Protein AF-0000000067799196 (afdb_homodimer)

Foldseek 3Di:
DFDFLDDFPLFDVVLQVPAPPFKGKGGDTLCLVVQCPQVQLVQVHDDDDADSVNSVVVSVVSSVVVLFKTKMFMAGNVRHTFWIKIWGWAFDPPPPRFIEIEIDSTGGHPVPPPRCVSLSNLLRNQSSCVVSTHPYYDYDDDPVCQVVVVVSVDDDDDDDDDDDDDDVPPD/DFDFLEDFPLFDVVLQVPAPPFKGKGGDTLCLVVQCPQVQLVQVHDDDDADSVNSVVVSVVSSVVVLFKTKMFMAGNVRHTFWIKIWGWAFDPPPPRAIEIEIDSTGGHPVPPPRCVSLSNLLRNQSSCVVSTHPYYDYDDDPVCQVVVVVSVDDDDDDDDDDDDDDVPPD

Structure (mmCIF, N/CA/C/O backbone):
data_AF-0000000067799196-model_v1
#
loop_
_entity.id
_entity.type
_entity.pdbx_description
1 polymer 'Glucosamine 6-phosphate N-acetyltransferase'
#
loop_
_atom_site.group_PDB
_atom_site.id
_atom_site.type_symbol
_atom_site.label_atom_id
_atom_site.label_alt_id
_atom_site.label_comp_id
_atom_site.label_asym_id
_atom_site.label_entity_id
_atom_site.label_seq_id
_atom_site.pdbx_PDB_ins_code
_atom_site.Cartn_x
_atom_site.Cartn_y
_atom_site.Cartn_z
_atom_site.occupancy
_atom_site.B_iso_or_equiv
_atom_site.auth_seq_id
_atom_site.auth_comp_id
_atom_site.auth_asym_id
_atom_site.auth_atom_id
_atom_site.pdbx_PDB_model_num
ATOM 1 N N . MET A 1 1 ? -3.631 -30.844 6.484 1 59.97 1 MET A N 1
ATOM 2 C CA . MET A 1 1 ? -3.963 -29.969 5.355 1 59.97 1 MET A CA 1
ATOM 3 C C . MET A 1 1 ? -3.389 -28.578 5.559 1 59.97 1 MET A C 1
ATOM 5 O O . MET A 1 1 ? -3.352 -28.078 6.68 1 59.97 1 MET A O 1
ATOM 9 N N . ASP A 1 2 ? -2.67 -28.062 4.488 1 86.25 2 ASP A N 1
ATOM 10 C CA . ASP A 1 2 ? -2.002 -26.781 4.59 1 86.25 2 ASP A CA 1
ATOM 11 C C . ASP A 1 2 ? -3.018 -25.641 4.695 1 86.25 2 ASP A C 1
ATOM 13 O O . ASP A 1 2 ? -4.012 -25.625 3.965 1 86.25 2 ASP A O 1
ATOM 17 N N . THR A 1 3 ? -2.947 -24.906 5.723 1 91.5 3 THR A N 1
ATOM 18 C CA . THR A 1 3 ? -3.896 -23.828 5.98 1 91.5 3 THR A CA 1
ATOM 19 C C . THR A 1 3 ? -3.717 -22.688 4.973 1 91.5 3 THR A C 1
ATOM 21 O O . THR A 1 3 ? -2.605 -22.203 4.777 1 91.5 3 THR A O 1
ATOM 24 N N . PRO A 1 4 ? -4.863 -22.406 4.281 1 96.56 4 PRO A N 1
ATOM 25 C CA . PRO A 1 4 ? -4.797 -21.266 3.371 1 96.56 4 PRO A CA 1
ATOM 26 C C . PRO A 1 4 ? -4.562 -19.938 4.102 1 96.56 4 PRO A C 1
ATOM 28 O O . PRO A 1 4 ? -4.941 -19.797 5.266 1 96.56 4 PRO A O 1
ATOM 31 N N . LEU A 1 5 ? -3.914 -19.062 3.463 1 98.06 5 LEU A N 1
ATOM 32 C CA . LEU A 1 5 ? -3.58 -17.766 4.051 1 98.06 5 LEU A CA 1
ATOM 33 C C . LEU A 1 5 ? -4.84 -17.031 4.492 1 98.06 5 LEU A C 1
ATOM 35 O O . LEU A 1 5 ? -4.82 -16.281 5.477 1 98.06 5 LEU A O 1
ATOM 39 N N . PHE A 1 6 ? -5.883 -17.141 3.764 1 98 6 PHE A N 1
ATOM 40 C CA . PHE A 1 6 ? -7.172 -16.531 4.055 1 98 6 PHE A CA 1
ATOM 41 C C . PHE A 1 6 ? -8.32 -17.391 3.551 1 98 6 PHE A C 1
ATOM 43 O O . PHE A 1 6 ? -8.086 -18.453 2.969 1 98 6 PHE A O 1
ATOM 50 N N . ASN A 1 7 ? -9.531 -17.016 3.863 1 96.56 7 ASN A N 1
ATOM 51 C CA . ASN A 1 7 ? -10.711 -17.766 3.449 1 96.56 7 ASN A CA 1
ATOM 52 C C . ASN A 1 7 ? -10.836 -17.828 1.929 1 96.56 7 ASN A C 1
ATOM 54 O O . ASN A 1 7 ? -11.047 -16.797 1.28 1 96.56 7 ASN A O 1
ATOM 58 N N . ALA A 1 8 ? -10.797 -19.016 1.339 1 96 8 ALA A N 1
ATOM 59 C CA . ALA A 1 8 ? -10.797 -19.219 -0.107 1 96 8 ALA A CA 1
ATOM 60 C C . ALA A 1 8 ? -12.117 -18.766 -0.724 1 96 8 ALA A C 1
ATOM 62 O O . ALA A 1 8 ? -12.211 -18.578 -1.939 1 96 8 ALA A O 1
ATOM 63 N N . ALA A 1 9 ? -13.102 -18.594 0.05 1 96 9 ALA A N 1
ATOM 64 C CA . ALA A 1 9 ? -14.414 -18.203 -0.443 1 96 9 ALA A CA 1
ATOM 65 C C . ALA A 1 9 ? -14.375 -16.781 -1.011 1 96 9 ALA A C 1
ATOM 67 O O . ALA A 1 9 ? -15.297 -16.359 -1.72 1 96 9 ALA A O 1
ATOM 68 N N . LEU A 1 10 ? -13.32 -16.047 -0.661 1 96.75 10 LEU A N 1
ATOM 69 C CA . LEU A 1 10 ? -13.172 -14.695 -1.196 1 96.75 10 LEU A CA 1
ATOM 70 C C . LEU A 1 10 ? -12.812 -14.734 -2.678 1 96.75 10 LEU A C 1
ATOM 72 O O . LEU A 1 10 ? -12.914 -13.719 -3.373 1 96.75 10 LEU A O 1
ATOM 76 N N . ILE A 1 11 ? -12.289 -15.828 -3.18 1 96.81 11 ILE A N 1
ATOM 77 C CA . ILE A 1 11 ? -11.992 -15.992 -4.602 1 96.81 11 ILE A CA 1
ATOM 78 C C . ILE A 1 11 ? -13.266 -16.391 -5.348 1 96.81 11 ILE A C 1
ATOM 80 O O . ILE A 1 11 ? -13.836 -17.453 -5.09 1 96.81 11 ILE A O 1
ATOM 84 N N . PRO A 1 12 ? -13.602 -15.523 -6.273 1 94.56 12 PRO A N 1
ATOM 85 C CA . PRO A 1 12 ? -14.859 -15.82 -6.969 1 94.56 12 PRO A CA 1
ATOM 86 C C . PRO A 1 12 ? -14.797 -17.125 -7.77 1 94.56 12 PRO A C 1
ATOM 88 O O . PRO A 1 12 ? -13.82 -17.359 -8.484 1 94.56 12 PRO A O 1
ATOM 91 N N . LYS A 1 13 ? -15.852 -17.891 -7.762 1 92.94 13 LYS A N 1
ATOM 92 C CA . LYS A 1 13 ? -15.945 -19.141 -8.5 1 92.94 13 LYS A CA 1
ATOM 93 C C . LYS A 1 13 ? -15.914 -18.906 -10 1 92.94 13 LYS A C 1
ATOM 95 O O . LYS A 1 13 ? -15.406 -19.734 -10.758 1 92.94 13 LYS A O 1
ATOM 100 N N . SER A 1 14 ? -16.422 -17.766 -10.391 1 91.94 14 SER A N 1
ATOM 101 C CA . SER A 1 14 ? -16.453 -17.422 -11.812 1 91.94 14 SER A CA 1
ATOM 102 C C . SER A 1 14 ? -15.055 -17.297 -12.391 1 91.94 14 SER A C 1
ATOM 104 O O . SER A 1 14 ? -14.812 -17.672 -13.547 1 91.94 14 SER A O 1
ATOM 106 N N . VAL A 1 15 ? -14.141 -16.75 -11.625 1 87.81 15 VAL A N 1
ATOM 107 C CA . VAL A 1 15 ? -12.766 -16.625 -12.086 1 87.81 15 VAL A CA 1
ATOM 108 C C . VAL A 1 15 ? -12.109 -18 -12.172 1 87.81 15 VAL A C 1
ATOM 110 O O . VAL A 1 15 ? -11.43 -18.312 -13.148 1 87.81 15 VAL A O 1
ATOM 113 N N . GLU A 1 16 ? -12.352 -18.781 -11.18 1 87.31 16 GLU A N 1
ATOM 114 C CA . GLU A 1 16 ? -11.812 -20.141 -11.141 1 87.31 16 GLU A CA 1
ATOM 115 C C . GLU A 1 16 ? -12.273 -20.953 -12.352 1 87.31 16 GLU A C 1
ATOM 117 O O . GLU A 1 16 ? -11.5 -21.719 -12.922 1 87.31 16 GLU A O 1
ATOM 122 N N . ALA A 1 17 ? -13.469 -20.719 -12.773 1 91.25 17 ALA A N 1
ATOM 123 C CA . ALA A 1 17 ? -14.078 -21.469 -13.859 1 91.25 17 ALA A CA 1
ATOM 124 C C . ALA A 1 17 ? -13.469 -21.094 -15.211 1 91.25 17 ALA A C 1
ATOM 126 O O . ALA A 1 17 ? -13.578 -21.844 -16.188 1 91.25 17 ALA A O 1
ATOM 127 N N . ARG A 1 18 ? -12.836 -19.969 -15.266 1 93.62 18 ARG A N 1
ATOM 128 C CA . ARG A 1 18 ? -12.305 -19.469 -16.531 1 93.62 18 ARG A CA 1
ATOM 129 C C . ARG A 1 18 ? -10.867 -19.922 -16.734 1 93.62 18 ARG A C 1
ATOM 131 O O . ARG A 1 18 ? -10.297 -19.719 -17.812 1 93.62 18 ARG A O 1
ATOM 138 N N . LEU A 1 19 ? -10.289 -20.562 -15.695 1 95.81 19 LEU A N 1
ATOM 139 C CA . LEU A 1 19 ? -8.922 -21.047 -15.82 1 95.81 19 LEU A CA 1
ATOM 140 C C . LEU A 1 19 ? -8.844 -22.219 -16.797 1 95.81 19 LEU A C 1
ATOM 142 O O . LEU A 1 19 ? -9.805 -22.969 -16.938 1 95.81 19 LEU A O 1
ATOM 146 N N . PRO A 1 20 ? -7.719 -22.344 -17.531 1 94.5 20 PRO A N 1
ATOM 147 C CA . PRO A 1 20 ? -7.562 -23.531 -18.359 1 94.5 20 PRO A CA 1
ATOM 148 C C . PRO A 1 20 ? -7.582 -24.828 -17.562 1 94.5 20 PRO A C 1
ATOM 150 O O . PRO A 1 20 ? -7.305 -24.828 -16.359 1 94.5 20 PRO A O 1
ATOM 153 N N . PRO A 1 21 ? -7.961 -25.953 -18.281 1 94.69 21 PRO A N 1
ATOM 154 C CA . PRO A 1 21 ? -7.973 -27.234 -17.578 1 94.69 21 PRO A CA 1
ATOM 155 C C . PRO A 1 21 ? -6.637 -27.547 -16.906 1 94.69 21 PRO A C 1
ATOM 157 O O . PRO A 1 21 ? -5.574 -27.281 -17.469 1 94.69 21 PRO A O 1
ATOM 160 N N . GLY A 1 22 ? -6.664 -28.016 -15.656 1 96.06 22 GLY A N 1
ATOM 161 C CA . GLY A 1 22 ? -5.465 -28.438 -14.953 1 96.06 22 GLY A CA 1
ATOM 162 C C . GLY A 1 22 ? -4.898 -27.375 -14.039 1 96.06 22 GLY A C 1
ATOM 163 O O . GLY A 1 22 ? -3.975 -27.641 -13.258 1 96.06 22 GLY A O 1
ATOM 164 N N . TYR A 1 23 ? -5.418 -26.203 -14.156 1 97.8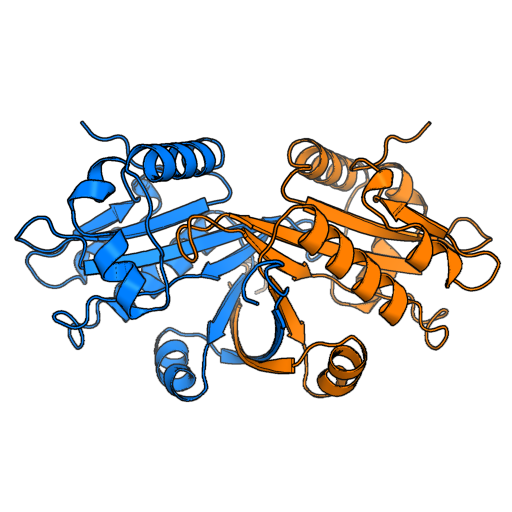1 23 TYR A N 1
ATOM 165 C CA . TYR A 1 23 ? -4.941 -25.125 -13.312 1 97.81 23 TYR A CA 1
ATOM 166 C C . TYR A 1 23 ? -5.949 -24.797 -12.211 1 97.81 23 TYR A C 1
ATOM 168 O O . TYR A 1 23 ? -7.16 -24.938 -12.414 1 97.81 23 TYR A O 1
ATOM 176 N N . THR A 1 24 ? -5.5 -24.438 -11.062 1 97.56 24 THR A N 1
ATOM 177 C CA . THR A 1 24 ? -6.332 -23.969 -9.961 1 97.56 24 THR A CA 1
ATOM 178 C C . THR A 1 24 ? -5.812 -22.656 -9.406 1 97.56 24 THR A C 1
ATOM 180 O O . THR A 1 24 ? -4.629 -22.344 -9.547 1 97.56 24 THR A O 1
ATOM 183 N N . ILE A 1 25 ? -6.668 -21.859 -8.883 1 98.44 25 ILE A N 1
ATOM 184 C CA . ILE A 1 25 ? -6.324 -20.594 -8.242 1 98.44 25 ILE A CA 1
ATOM 185 C C . ILE A 1 25 ? -6.785 -20.609 -6.785 1 98.44 25 ILE A C 1
ATOM 187 O O . ILE A 1 25 ? -7.914 -21.016 -6.492 1 98.44 25 ILE A O 1
ATOM 191 N N . ARG A 1 26 ? -5.949 -20.234 -5.891 1 98.12 26 ARG A N 1
ATOM 192 C CA . ARG A 1 26 ? -6.246 -20.344 -4.465 1 98.12 26 ARG A CA 1
ATOM 193 C C . ARG A 1 26 ? -5.371 -19.406 -3.648 1 98.12 26 ARG A C 1
ATOM 195 O O . ARG A 1 26 ? -4.418 -18.828 -4.172 1 98.12 26 ARG A O 1
ATOM 202 N N . PRO A 1 27 ? -5.746 -19.203 -2.311 1 98.62 27 PRO A N 1
ATOM 203 C CA . PRO A 1 27 ? -4.828 -18.469 -1.437 1 98.62 27 PRO A CA 1
ATOM 204 C C . PRO A 1 27 ? -3.482 -19.172 -1.271 1 98.62 27 PRO A C 1
ATOM 206 O O . PRO A 1 27 ? -3.416 -20.406 -1.325 1 98.62 27 PRO A O 1
ATOM 209 N N . LEU A 1 28 ? -2.443 -18.391 -1.094 1 98.69 28 LEU A N 1
ATOM 210 C CA . LEU A 1 28 ? -1.115 -18.906 -0.774 1 98.69 28 LEU A CA 1
ATOM 211 C C . LEU A 1 28 ? -1.157 -19.781 0.47 1 98.69 28 LEU A C 1
ATOM 213 O O . LEU A 1 28 ? -1.938 -19.531 1.39 1 98.69 28 LEU A O 1
ATOM 217 N N . GLN A 1 29 ? -0.367 -20.812 0.48 1 98.38 29 GLN A N 1
ATOM 218 C CA . GLN A 1 29 ? -0.167 -21.688 1.634 1 98.38 29 GLN A CA 1
ATOM 219 C C . GLN A 1 29 ? 1.308 -21.766 2.016 1 98.38 29 GLN A C 1
ATOM 221 O O . GLN A 1 29 ? 2.184 -21.531 1.182 1 98.38 29 GLN A O 1
ATOM 226 N N . ALA A 1 30 ? 1.554 -22.125 3.303 1 98.06 30 ALA A N 1
ATOM 227 C CA . ALA A 1 30 ? 2.934 -22.219 3.773 1 98.06 30 ALA A CA 1
ATOM 228 C C . ALA A 1 30 ? 3.715 -23.266 2.99 1 98.06 30 ALA A C 1
ATOM 230 O O . ALA A 1 30 ? 4.898 -23.078 2.699 1 98.06 30 ALA A O 1
ATOM 231 N N . SER A 1 31 ? 3.131 -24.297 2.607 1 98.06 31 SER A N 1
ATOM 232 C CA . SER A 1 31 ? 3.787 -25.406 1.925 1 98.06 31 SER A CA 1
ATOM 233 C C . SER A 1 31 ? 4.18 -25.031 0.501 1 98.06 31 SER A C 1
ATOM 235 O O . SER A 1 31 ? 4.941 -25.75 -0.151 1 98.06 31 SER A O 1
ATOM 237 N N . ASP A 1 32 ? 3.707 -23.906 0.012 1 98.44 32 ASP A N 1
ATOM 238 C CA . ASP A 1 32 ? 4.031 -23.469 -1.343 1 98.44 32 ASP A CA 1
ATOM 239 C C . ASP A 1 32 ? 5.512 -23.125 -1.468 1 98.44 32 ASP A C 1
ATOM 241 O O . ASP A 1 32 ? 6.031 -22.984 -2.578 1 98.44 32 ASP A O 1
ATOM 245 N N . TYR A 1 33 ? 6.168 -22.984 -0.296 1 98.44 33 TYR A N 1
ATOM 246 C CA . TYR A 1 33 ? 7.621 -22.859 -0.323 1 98.44 33 TYR A CA 1
ATOM 247 C C . TYR A 1 33 ? 8.25 -23.953 -1.176 1 98.44 33 TYR A C 1
ATOM 249 O O . TYR A 1 33 ? 9.227 -23.703 -1.893 1 98.44 33 TYR A O 1
ATOM 257 N N . HIS A 1 34 ? 7.688 -25.094 -1.142 1 98.25 34 HIS A N 1
ATOM 258 C CA . HIS A 1 34 ? 8.25 -26.234 -1.84 1 98.25 34 HIS A CA 1
ATOM 259 C C . HIS A 1 34 ? 7.605 -26.422 -3.209 1 98.25 34 HIS A C 1
ATOM 261 O O . HIS A 1 34 ? 7.84 -27.438 -3.879 1 98.25 34 HIS A O 1
ATOM 267 N N . ARG A 1 35 ? 6.832 -25.5 -3.598 1 98.25 35 ARG A N 1
ATOM 268 C CA . ARG A 1 35 ? 6.082 -25.703 -4.836 1 98.25 35 ARG A CA 1
ATOM 269 C C . ARG A 1 35 ? 6.469 -24.656 -5.879 1 98.25 35 ARG A C 1
ATOM 271 O O . ARG A 1 35 ? 5.738 -24.438 -6.848 1 98.25 35 ARG A O 1
ATOM 278 N N . GLY A 1 36 ? 7.562 -23.906 -5.676 1 97.81 36 GLY A N 1
ATOM 279 C CA . GLY A 1 36 ? 8.109 -23.078 -6.734 1 97.81 36 GLY A CA 1
ATOM 280 C C . GLY A 1 36 ? 7.668 -21.625 -6.637 1 97.81 36 GLY A C 1
ATOM 281 O O . GLY A 1 36 ? 7.809 -20.859 -7.594 1 97.81 36 GLY A O 1
ATOM 282 N N . VAL A 1 37 ? 7.121 -21.25 -5.484 1 98.44 37 VAL A N 1
ATOM 283 C CA . VAL A 1 37 ? 6.609 -19.891 -5.336 1 98.44 37 VAL A CA 1
ATOM 284 C C . VAL A 1 37 ? 7.746 -18.891 -5.52 1 98.44 37 VAL A C 1
ATOM 286 O O . VAL A 1 37 ? 7.586 -17.875 -6.207 1 98.44 37 VAL A O 1
ATOM 289 N N . LEU A 1 38 ? 8.883 -19.156 -4.93 1 98.69 38 LEU A N 1
ATOM 290 C CA . LEU A 1 38 ? 10.008 -18.234 -5.004 1 98.69 38 LEU A CA 1
ATOM 291 C C . LEU A 1 38 ? 10.609 -18.219 -6.41 1 98.69 38 LEU A C 1
ATOM 293 O O . LEU A 1 38 ? 11.031 -17.172 -6.898 1 98.69 38 LEU A O 1
ATOM 297 N N . GLN A 1 39 ? 10.641 -19.328 -7.074 1 98.12 39 GLN A N 1
ATOM 298 C CA . GLN A 1 39 ? 11.086 -19.406 -8.461 1 98.12 39 GLN A CA 1
ATOM 299 C C . GLN A 1 39 ? 10.172 -18.578 -9.375 1 98.12 39 GLN A C 1
ATOM 301 O O . GLN A 1 39 ? 10.648 -17.891 -10.281 1 98.12 39 GLN A O 1
ATOM 306 N N . THR A 1 40 ? 8.914 -18.672 -9.18 1 98.62 40 THR A N 1
ATOM 307 C CA . THR A 1 40 ? 7.953 -17.906 -9.961 1 98.62 40 THR A CA 1
ATOM 308 C C . THR A 1 40 ? 8.133 -16.406 -9.727 1 98.62 40 THR A C 1
ATOM 310 O O . THR A 1 40 ? 8.164 -15.625 -10.68 1 98.62 40 THR A O 1
ATOM 313 N N . LEU A 1 41 ? 8.312 -15.984 -8.453 1 98.5 41 LEU A N 1
ATOM 314 C CA . LEU A 1 41 ? 8.516 -14.586 -8.109 1 98.5 41 LEU A CA 1
ATOM 315 C C . LEU A 1 41 ? 9.797 -14.047 -8.75 1 98.5 41 LEU A C 1
ATOM 317 O O . LEU A 1 41 ? 9.883 -12.859 -9.07 1 98.5 41 LEU A O 1
ATOM 321 N N . ALA A 1 42 ? 10.75 -14.922 -8.984 1 98.12 42 ALA A N 1
ATOM 322 C CA . ALA A 1 42 ? 12.055 -14.523 -9.492 1 98.12 42 ALA A CA 1
ATOM 323 C C . ALA A 1 42 ? 11.953 -14.023 -10.938 1 98.12 42 ALA A C 1
ATOM 325 O O . ALA A 1 42 ? 12.875 -13.383 -11.445 1 98.12 42 ALA A O 1
ATOM 326 N N . VAL A 1 43 ? 10.891 -14.328 -11.633 1 97.25 43 VAL A N 1
ATOM 327 C CA . VAL A 1 43 ? 10.672 -13.805 -12.977 1 97.25 43 VAL A CA 1
ATOM 328 C C . VAL A 1 43 ? 10.484 -12.289 -12.914 1 97.25 43 VAL A C 1
ATOM 330 O O . VAL A 1 43 ? 10.75 -11.586 -13.891 1 97.25 43 VAL A O 1
ATOM 333 N N . LEU A 1 44 ? 9.984 -11.805 -11.773 1 97.12 44 LEU A N 1
ATOM 334 C CA . LEU A 1 44 ? 9.664 -10.391 -11.586 1 97.12 44 LEU A CA 1
ATOM 335 C C . LEU A 1 44 ? 10.906 -9.594 -11.234 1 97.12 44 LEU A C 1
ATOM 337 O O . LEU A 1 44 ? 11.117 -8.492 -11.758 1 97.12 44 LEU A O 1
ATOM 341 N N . THR A 1 45 ? 11.688 -10.039 -10.297 1 97.19 45 THR A N 1
ATOM 342 C CA . THR A 1 45 ? 12.82 -9.312 -9.742 1 97.19 45 THR A CA 1
ATOM 343 C C . THR A 1 45 ? 13.688 -10.234 -8.891 1 97.19 45 THR A C 1
ATOM 345 O O . THR A 1 45 ? 13.461 -11.445 -8.852 1 97.19 45 THR A O 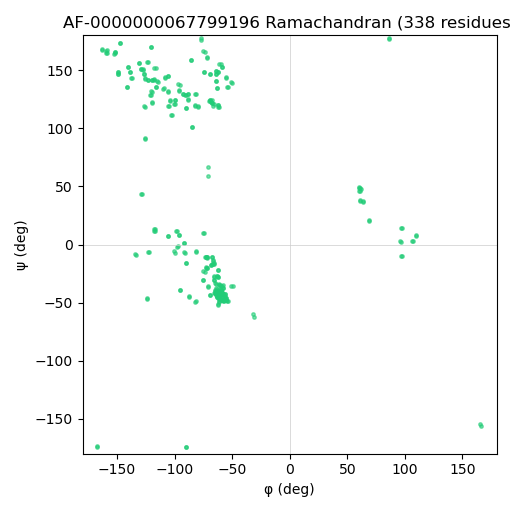1
ATOM 348 N N . THR A 1 46 ? 14.672 -9.609 -8.242 1 97.69 46 THR A N 1
ATOM 349 C CA . THR A 1 46 ? 15.516 -10.359 -7.316 1 97.69 46 THR A CA 1
ATOM 350 C C . THR A 1 46 ? 14.719 -10.766 -6.078 1 97.69 46 THR A C 1
ATOM 352 O O . THR A 1 46 ? 14.117 -9.914 -5.414 1 97.69 46 THR A O 1
ATOM 355 N N . VAL A 1 47 ? 14.727 -11.992 -5.836 1 97.81 47 VAL A N 1
ATOM 356 C CA . VAL A 1 47 ? 14.023 -12.492 -4.66 1 97.81 47 VAL A CA 1
ATOM 357 C C . VAL A 1 47 ? 15 -12.641 -3.496 1 97.81 47 VAL A C 1
ATOM 359 O O . VAL A 1 47 ? 14.711 -12.211 -2.377 1 97.81 47 VAL A O 1
ATOM 362 N N . GLY A 1 48 ? 16.172 -13.094 -3.814 1 95.62 48 GLY A N 1
ATOM 363 C CA . GLY A 1 48 ? 17.172 -13.383 -2.795 1 95.62 48 GLY A CA 1
ATOM 364 C C . GLY A 1 48 ? 17.047 -14.781 -2.217 1 95.62 48 GLY A C 1
ATOM 365 O O . GLY A 1 48 ? 16.203 -15.57 -2.652 1 95.62 48 GLY A O 1
ATOM 366 N N . ASP A 1 49 ? 17.969 -15.125 -1.319 1 96.31 49 ASP A N 1
ATOM 367 C CA . ASP A 1 49 ? 17.969 -16.422 -0.653 1 96.31 49 ASP A CA 1
ATOM 368 C C . ASP A 1 49 ? 17.047 -16.406 0.566 1 96.31 49 ASP A C 1
ATOM 370 O O . ASP A 1 49 ? 17.438 -15.945 1.639 1 96.31 49 ASP A O 1
ATOM 374 N N . ILE A 1 50 ? 15.914 -16.953 0.365 1 98.25 50 ILE A N 1
ATOM 375 C CA . ILE A 1 50 ? 14.93 -17 1.438 1 98.25 50 ILE A CA 1
ATOM 376 C C . ILE A 1 50 ? 14.844 -18.422 2.004 1 98.25 50 ILE A C 1
ATOM 378 O O . ILE A 1 50 ? 14.492 -19.359 1.286 1 98.25 50 ILE A O 1
ATOM 382 N N . SER A 1 51 ? 15.125 -18.594 3.248 1 98.5 51 SER A N 1
ATOM 383 C CA . SER A 1 51 ? 14.984 -19.891 3.889 1 98.5 51 SER A CA 1
ATOM 384 C C . SER A 1 51 ? 13.516 -20.266 4.086 1 98.5 51 SER A C 1
ATOM 386 O O . SER A 1 51 ? 12.648 -19.391 4.047 1 98.5 51 SER A O 1
ATOM 388 N N . GLU A 1 52 ? 13.352 -21.547 4.277 1 98.31 52 GLU A N 1
ATOM 389 C CA . GLU A 1 52 ? 11.992 -21.984 4.582 1 98.31 52 GLU A CA 1
ATOM 390 C C . GLU A 1 52 ? 11.469 -21.312 5.852 1 98.31 52 GLU A C 1
ATOM 392 O O . GLU A 1 52 ? 10.297 -20.922 5.918 1 98.31 52 GLU A O 1
ATOM 397 N N . SER A 1 53 ? 12.328 -21.203 6.824 1 98.5 53 SER A N 1
ATOM 398 C CA . SER A 1 53 ? 11.953 -20.562 8.086 1 98.5 53 SER A CA 1
ATOM 399 C C . SER A 1 53 ? 11.523 -19.125 7.867 1 98.5 53 SER A C 1
ATOM 401 O O . SER A 1 53 ? 10.523 -18.672 8.43 1 98.5 53 SER A O 1
ATOM 403 N N . ASP A 1 54 ? 12.258 -18.375 7.074 1 98.44 54 ASP A N 1
ATOM 404 C CA . ASP A 1 54 ? 11.914 -16.984 6.789 1 98.44 54 ASP A CA 1
ATOM 405 C C . ASP A 1 54 ? 10.594 -16.906 6.027 1 98.44 54 ASP A C 1
ATOM 407 O O . ASP A 1 54 ? 9.781 -16.016 6.285 1 98.44 54 ASP A O 1
ATOM 411 N N . PHE A 1 55 ? 10.445 -17.812 5.086 1 98.62 55 PHE A N 1
ATOM 412 C CA . PHE A 1 55 ? 9.195 -17.875 4.328 1 98.62 55 PHE A CA 1
ATOM 413 C C . PHE A 1 55 ? 8.008 -18.109 5.258 1 98.62 55 PHE A C 1
ATOM 415 O O . PHE A 1 55 ? 6.996 -17.406 5.16 1 98.62 55 PHE A O 1
ATOM 422 N N . ILE A 1 56 ? 8.117 -19.047 6.129 1 98.25 56 ILE A N 1
ATOM 423 C CA . ILE A 1 56 ? 7.035 -19.406 7.043 1 98.25 56 ILE A CA 1
ATOM 424 C C . ILE A 1 56 ? 6.746 -18.234 7.98 1 98.25 56 ILE A C 1
ATOM 426 O O . ILE A 1 56 ? 5.582 -17.953 8.281 1 98.25 56 ILE A O 1
ATOM 430 N N . LYS A 1 57 ? 7.762 -17.547 8.461 1 98.44 57 LYS A N 1
ATOM 431 C CA . LYS A 1 57 ? 7.578 -16.375 9.305 1 98.44 57 LYS A CA 1
ATOM 432 C C . LYS A 1 57 ? 6.773 -15.297 8.578 1 98.44 57 LYS A C 1
ATOM 434 O O . LYS A 1 57 ? 5.871 -14.695 9.164 1 98.44 57 LYS A O 1
ATOM 439 N N . ARG A 1 58 ? 7.184 -15.047 7.355 1 98.56 58 ARG A N 1
ATOM 440 C CA . ARG A 1 58 ? 6.445 -14.062 6.57 1 98.56 58 ARG A CA 1
ATOM 441 C C . ARG A 1 58 ? 5.004 -14.516 6.344 1 98.56 58 ARG A C 1
ATOM 443 O O . ARG A 1 58 ? 4.074 -13.711 6.461 1 98.56 58 ARG A O 1
ATOM 450 N N . PHE A 1 59 ? 4.816 -15.781 6.012 1 98.62 59 PHE A N 1
ATOM 451 C CA . PHE A 1 59 ? 3.48 -16.344 5.844 1 98.62 59 PHE A CA 1
ATOM 452 C C . PHE A 1 59 ? 2.641 -16.125 7.098 1 98.62 59 PHE A C 1
ATOM 454 O O . PHE A 1 59 ? 1.486 -15.703 7.012 1 98.62 59 PHE A O 1
ATOM 461 N N . GLN A 1 60 ? 3.188 -16.391 8.234 1 98.12 60 GLN A N 1
ATOM 462 C CA . GLN A 1 60 ? 2.48 -16.234 9.5 1 98.12 60 GLN A CA 1
ATOM 463 C C . GLN A 1 60 ? 2.129 -14.766 9.75 1 98.12 60 GLN A C 1
ATOM 465 O O . GLN A 1 60 ? 1.045 -14.453 10.242 1 98.12 60 GLN A O 1
ATOM 470 N N . TYR A 1 61 ? 3.068 -13.914 9.438 1 98.25 61 TYR A N 1
ATOM 471 C CA . TYR A 1 61 ? 2.799 -12.484 9.539 1 98.25 61 TYR A CA 1
ATOM 472 C C . TYR A 1 61 ? 1.552 -12.102 8.75 1 98.25 61 TYR A C 1
ATOM 474 O O . TYR A 1 61 ? 0.675 -11.398 9.258 1 98.25 61 TYR A O 1
ATOM 482 N N . TRP A 1 62 ? 1.526 -12.586 7.496 1 98.44 62 TRP A N 1
ATOM 483 C CA . TRP A 1 62 ? 0.383 -12.305 6.633 1 98.44 62 TRP A CA 1
ATOM 484 C C . TRP A 1 62 ? -0.884 -12.953 7.176 1 98.44 62 TRP A C 1
ATOM 486 O O . TRP A 1 62 ? -1.965 -12.367 7.125 1 98.44 62 TRP A O 1
ATOM 496 N N . GLN A 1 63 ? -0.709 -14.117 7.605 1 97.12 63 GLN A N 1
ATOM 497 C CA . GLN A 1 63 ? -1.86 -14.852 8.125 1 97.12 63 GLN A CA 1
ATOM 498 C C . GLN A 1 63 ? -2.49 -14.125 9.305 1 97.12 63 GLN A C 1
ATOM 500 O O . GLN A 1 63 ? -3.713 -14.117 9.461 1 97.12 63 GLN A O 1
ATOM 505 N N . ASP A 1 64 ? -1.679 -13.562 10.18 1 96.56 64 ASP A N 1
ATOM 506 C CA . ASP A 1 64 ? -2.15 -12.797 11.328 1 96.56 64 ASP A CA 1
ATOM 507 C C . ASP A 1 64 ? -2.816 -11.5 10.891 1 96.56 64 ASP A C 1
ATOM 509 O O . ASP A 1 64 ? -3.477 -10.828 11.688 1 96.56 64 ASP A O 1
ATOM 513 N N . ARG A 1 65 ? -2.674 -11.172 9.625 1 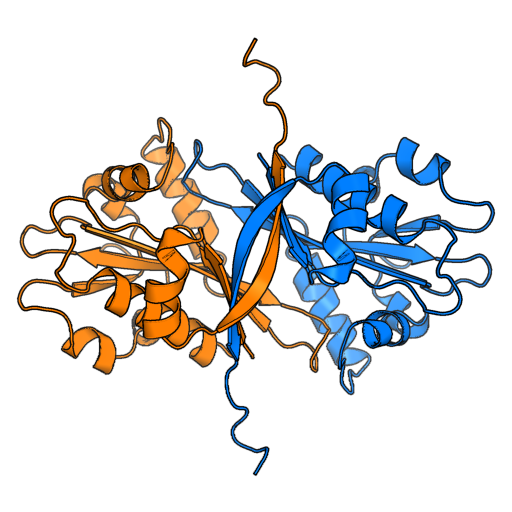97.12 65 ARG A N 1
ATOM 514 C CA . ARG A 1 65 ? -3.205 -9.953 9.031 1 97.12 65 ARG A CA 1
ATOM 515 C C . ARG A 1 65 ? -4.016 -10.258 7.777 1 97.12 65 ARG A C 1
ATOM 517 O O . ARG A 1 65 ? -3.82 -9.625 6.738 1 97.12 65 ARG A O 1
ATOM 524 N N . ASN A 1 66 ? -4.809 -11.273 7.883 1 93.56 66 ASN A N 1
ATOM 525 C CA . ASN A 1 66 ? -5.551 -11.75 6.723 1 93.56 66 ASN A CA 1
ATOM 526 C C . ASN A 1 66 ? -6.715 -10.828 6.383 1 93.56 66 ASN A C 1
ATOM 528 O O . ASN A 1 66 ? -7.59 -11.188 5.59 1 93.56 66 ASN A O 1
ATOM 532 N N . ASP A 1 67 ? -6.762 -9.641 7.047 1 96.38 67 ASP A N 1
ATOM 533 C CA . ASP A 1 67 ? -7.648 -8.555 6.645 1 96.38 67 ASP A CA 1
ATOM 534 C C . ASP A 1 67 ? -6.906 -7.523 5.801 1 96.38 67 ASP A C 1
ATOM 536 O O . ASP A 1 67 ? -7.484 -6.516 5.387 1 96.38 67 ASP A O 1
ATOM 540 N N . THR A 1 68 ? -5.664 -7.742 5.617 1 98.38 68 THR A N 1
ATOM 541 C CA . THR A 1 68 ? -4.828 -6.766 4.93 1 98.38 68 THR A CA 1
ATOM 542 C C . THR A 1 68 ? -4.133 -7.398 3.729 1 98.38 68 THR A C 1
ATOM 544 O O . THR A 1 68 ? -4.133 -6.828 2.635 1 98.38 68 THR A O 1
ATOM 547 N N . TYR A 1 69 ? -3.566 -8.586 3.951 1 98.81 69 TYR A N 1
ATOM 548 C CA . TYR A 1 69 ? -2.791 -9.25 2.908 1 98.81 69 TYR A CA 1
ATOM 549 C C . TYR A 1 69 ? -3.582 -10.398 2.285 1 98.81 69 TYR A C 1
ATOM 551 O O . TYR A 1 69 ? -3.977 -11.336 2.979 1 98.81 69 TYR A O 1
ATOM 559 N N . TYR A 1 70 ? -3.744 -10.328 0.965 1 98.81 70 TYR A N 1
ATOM 560 C CA . TYR A 1 70 ? -4.355 -11.406 0.192 1 98.81 70 TYR A CA 1
ATOM 561 C C . TYR A 1 70 ? -3.441 -11.844 -0.945 1 98.81 70 TYR A C 1
ATOM 563 O O . TYR A 1 70 ? -3.459 -11.258 -2.027 1 98.81 70 TYR A O 1
ATOM 571 N N . ASN A 1 71 ? -2.619 -12.836 -0.65 1 98.81 71 ASN A N 1
ATOM 572 C CA . ASN A 1 71 ? -1.74 -13.453 -1.639 1 98.81 71 ASN A CA 1
ATOM 573 C C . ASN A 1 71 ? -2.41 -14.641 -2.318 1 98.81 71 ASN A C 1
ATOM 575 O O . ASN A 1 71 ? -2.928 -15.531 -1.646 1 98.81 71 ASN A O 1
ATOM 579 N N . VAL A 1 72 ? -2.369 -14.609 -3.617 1 98.81 72 VAL A N 1
ATOM 580 C CA . VAL A 1 72 ? -3.055 -15.617 -4.43 1 98.81 72 VAL A CA 1
ATOM 581 C C . VAL A 1 72 ? -2.055 -16.297 -5.359 1 98.81 72 VAL A C 1
ATOM 583 O O . VAL A 1 72 ? -1.14 -15.656 -5.875 1 98.81 72 VAL A O 1
ATOM 586 N N . VAL A 1 73 ? -2.236 -17.609 -5.543 1 98.81 73 VAL A N 1
ATOM 587 C CA . VAL A 1 73 ? -1.38 -18.344 -6.461 1 98.81 73 VAL A CA 1
ATOM 588 C C . VAL A 1 73 ? -2.24 -19.125 -7.453 1 98.81 73 VAL A C 1
ATOM 590 O O . VAL A 1 73 ? -3.396 -19.438 -7.164 1 98.81 73 VAL A O 1
ATOM 593 N N . ILE A 1 74 ? -1.697 -19.312 -8.609 1 98.75 74 ILE A N 1
ATOM 594 C CA . ILE A 1 74 ? -2.207 -20.297 -9.555 1 98.75 74 ILE A CA 1
ATOM 595 C C . ILE A 1 74 ? -1.274 -21.5 -9.602 1 98.75 74 ILE A C 1
ATOM 597 O O . ILE A 1 74 ? -0.052 -21.344 -9.672 1 98.75 74 ILE A O 1
ATOM 601 N N . VAL A 1 75 ? -1.842 -22.672 -9.516 1 98.5 75 VAL A N 1
ATOM 602 C CA . VAL A 1 75 ? -1.111 -23.938 -9.477 1 98.5 75 VAL A CA 1
ATOM 603 C C . VAL A 1 75 ? -1.461 -24.766 -10.703 1 98.5 75 VAL A C 1
ATOM 605 O O . VAL A 1 75 ? -2.627 -24.844 -11.102 1 98.5 75 VAL A O 1
ATOM 608 N N . ASN A 1 76 ? -0.427 -25.359 -11.344 1 98.25 76 ASN A N 1
ATOM 609 C CA . ASN A 1 76 ? -0.685 -26.172 -12.531 1 98.25 76 ASN A CA 1
ATOM 610 C C . ASN A 1 76 ? -0.926 -27.641 -12.164 1 98.25 76 ASN A C 1
ATOM 612 O O . ASN A 1 76 ? -1.026 -27.984 -10.984 1 98.25 76 ASN A O 1
ATOM 616 N N . ASP A 1 77 ? -1.06 -28.5 -13.133 1 96.62 77 ASP A N 1
ATOM 617 C CA . ASP A 1 77 ? -1.445 -29.891 -12.938 1 96.62 77 ASP A CA 1
ATOM 618 C C . ASP A 1 77 ? -0.296 -30.703 -12.336 1 96.62 77 ASP A C 1
ATOM 620 O O . ASP A 1 77 ? -0.477 -31.859 -11.961 1 96.62 77 ASP A O 1
ATOM 624 N N . LYS A 1 78 ? 0.88 -30.156 -12.273 1 97.69 78 LYS A N 1
ATOM 625 C CA . LYS A 1 78 ? 2.029 -30.812 -11.648 1 97.69 78 LYS A CA 1
ATOM 626 C C . LYS A 1 78 ? 2.23 -30.312 -10.219 1 97.69 78 LYS A C 1
ATOM 628 O O . LYS A 1 78 ? 3.307 -30.484 -9.641 1 97.69 78 LYS A O 1
ATOM 633 N N . ASP A 1 79 ? 1.258 -29.594 -9.688 1 97.88 79 ASP A N 1
ATOM 634 C CA . ASP A 1 79 ? 1.273 -29.062 -8.328 1 97.88 79 ASP A CA 1
ATOM 635 C C . ASP A 1 79 ? 2.412 -28.062 -8.148 1 97.88 79 ASP A C 1
ATOM 637 O O . ASP A 1 79 ? 3.094 -28.062 -7.121 1 97.88 79 ASP A O 1
ATOM 641 N N . ARG A 1 80 ? 2.682 -27.281 -9.164 1 98.56 80 ARG A N 1
ATOM 642 C CA . ARG A 1 80 ? 3.662 -26.203 -9.133 1 98.56 80 ARG A CA 1
ATOM 643 C C . ARG A 1 80 ? 2.979 -24.844 -9.18 1 98.56 80 ARG A C 1
ATOM 645 O O . ARG A 1 80 ? 2.035 -24.641 -9.945 1 98.56 80 ARG A O 1
ATOM 652 N N . VAL A 1 81 ? 3.434 -23.953 -8.305 1 98.81 81 VAL A N 1
ATOM 653 C CA . VAL A 1 81 ? 2.977 -22.562 -8.414 1 98.81 81 VAL A CA 1
ATOM 654 C C . VAL A 1 81 ? 3.533 -21.938 -9.688 1 98.81 81 VAL A C 1
ATOM 656 O O . VAL A 1 81 ? 4.75 -21.891 -9.883 1 98.81 81 VAL A O 1
ATOM 659 N N . VAL A 1 82 ? 2.65 -21.422 -10.531 1 98.81 82 VAL A N 1
ATOM 660 C CA . VAL A 1 82 ? 3.109 -20.922 -11.82 1 98.81 82 VAL A CA 1
ATOM 661 C C . VAL A 1 82 ? 2.705 -19.453 -11.977 1 98.81 82 VAL A C 1
ATOM 663 O O . VAL A 1 82 ? 3.088 -18.797 -12.945 1 98.81 82 VAL A O 1
ATOM 666 N N . ALA A 1 83 ? 1.941 -18.891 -11.094 1 98.88 83 ALA A N 1
ATOM 667 C CA . ALA A 1 83 ? 1.637 -17.469 -11 1 98.88 83 ALA A CA 1
ATOM 668 C C . ALA A 1 83 ? 1.394 -17.047 -9.547 1 98.88 83 ALA A C 1
ATOM 670 O O . ALA A 1 83 ? 0.905 -17.844 -8.742 1 98.88 83 ALA A O 1
ATOM 671 N N . ILE A 1 84 ? 1.715 -15.852 -9.203 1 98.88 84 ILE A N 1
ATOM 672 C CA . ILE A 1 84 ? 1.511 -15.328 -7.859 1 98.88 84 ILE A CA 1
ATOM 673 C C . ILE A 1 84 ? 1.258 -13.82 -7.93 1 98.88 84 ILE A C 1
ATOM 675 O O . ILE A 1 84 ? 1.804 -13.133 -8.789 1 98.88 84 ILE A O 1
ATOM 679 N N . GLY A 1 85 ? 0.473 -13.305 -7.082 1 98.88 85 GLY A N 1
ATOM 680 C CA . GLY A 1 85 ? 0.211 -11.891 -6.871 1 98.88 85 GLY A CA 1
ATOM 681 C C . GLY A 1 85 ? -0.448 -11.602 -5.539 1 98.88 85 GLY A C 1
ATOM 682 O O . GLY A 1 85 ? -0.888 -12.516 -4.844 1 98.88 85 GLY A O 1
ATOM 683 N N . SER A 1 86 ? -0.467 -10.352 -5.207 1 98.75 86 SER A N 1
ATOM 684 C CA . SER A 1 86 ? -1.047 -9.945 -3.932 1 98.75 86 SER A CA 1
ATOM 685 C C . SER A 1 86 ? -1.88 -8.68 -4.082 1 98.75 86 SER A C 1
ATOM 687 O O . SER A 1 86 ? -1.627 -7.867 -4.973 1 98.75 86 SER A O 1
ATOM 689 N N . VAL A 1 87 ? -2.883 -8.562 -3.291 1 98.88 87 VAL A N 1
ATOM 690 C CA . VAL A 1 87 ? -3.518 -7.27 -3.064 1 98.88 87 VAL A CA 1
ATOM 691 C C . VAL A 1 87 ? -3.424 -6.902 -1.585 1 98.88 87 VAL A C 1
ATOM 693 O O . VAL A 1 87 ? -3.777 -7.699 -0.716 1 98.88 87 VAL A O 1
ATOM 696 N N . VAL A 1 88 ? -2.822 -5.777 -1.296 1 98.94 88 VAL A N 1
ATOM 697 C CA . VAL A 1 88 ? -2.668 -5.234 0.051 1 98.94 88 VAL A CA 1
ATOM 698 C C . VAL A 1 88 ? -3.721 -4.156 0.3 1 98.94 88 VAL A C 1
ATOM 700 O O . VAL A 1 88 ? -3.758 -3.143 -0.399 1 98.94 88 VAL A O 1
ATOM 703 N N . ILE A 1 89 ? -4.574 -4.355 1.331 1 98.88 89 ILE A N 1
ATOM 704 C CA . ILE A 1 89 ? -5.676 -3.443 1.622 1 98.88 89 ILE A CA 1
ATOM 705 C C . ILE A 1 89 ? -5.203 -2.355 2.586 1 98.88 89 ILE A C 1
ATOM 707 O O . ILE A 1 89 ? -4.746 -2.654 3.691 1 98.88 89 ILE A O 1
ATOM 711 N N . GLU A 1 90 ? -5.246 -1.177 2.119 1 98.88 90 GLU A N 1
ATOM 712 C CA . GLU A 1 90 ? -4.898 -0.014 2.932 1 98.88 90 GLU A CA 1
ATOM 713 C C . GLU A 1 90 ? -6.145 0.679 3.467 1 98.88 90 GLU A C 1
ATOM 715 O O . GLU A 1 90 ? -7.016 1.088 2.695 1 98.88 90 GLU A O 1
ATOM 720 N N . ARG A 1 91 ? -6.246 0.852 4.777 1 98.69 91 ARG A N 1
ATOM 721 C CA . ARG A 1 91 ? -7.348 1.587 5.387 1 98.69 91 ARG A CA 1
ATOM 722 C C . ARG A 1 91 ? -7.027 3.074 5.484 1 98.69 91 ARG A C 1
ATOM 724 O O . ARG A 1 91 ? -5.941 3.451 5.934 1 98.69 91 ARG A O 1
ATOM 731 N N . LYS A 1 92 ? -7.953 3.869 5.008 1 98.62 92 LYS A N 1
ATOM 732 C CA . LYS A 1 92 ? -7.742 5.309 4.887 1 98.62 92 LYS A CA 1
ATOM 733 C C . LYS A 1 92 ? -8.773 6.09 5.695 1 98.62 92 LYS A C 1
ATOM 735 O O . LYS A 1 92 ? -9.711 5.504 6.246 1 98.62 92 LYS A O 1
ATOM 740 N N . LEU A 1 93 ? -8.57 7.445 5.84 1 98.5 93 LEU A N 1
ATOM 741 C CA . LEU A 1 93 ? -9.617 8.352 6.309 1 98.5 93 LEU A CA 1
ATOM 742 C C . LEU A 1 93 ? -10.469 8.844 5.145 1 98.5 93 LEU A C 1
ATOM 744 O O . LEU A 1 93 ? -11.695 8.906 5.25 1 98.5 93 LEU A O 1
ATOM 748 N N . ILE A 1 94 ? -9.805 9.234 4.043 1 98.06 94 ILE A N 1
ATOM 749 C CA . ILE A 1 94 ? -10.516 9.805 2.906 1 98.06 94 ILE A CA 1
ATOM 750 C C . ILE A 1 94 ? -11.547 8.812 2.389 1 98.06 94 ILE A C 1
ATOM 752 O O . ILE A 1 94 ? -11.414 7.602 2.6 1 98.06 94 ILE A O 1
ATOM 756 N N . HIS A 1 95 ? -12.609 9.406 1.779 1 97.19 95 HIS A N 1
ATOM 757 C CA . HIS A 1 95 ? -13.719 8.633 1.232 1 97.19 95 HIS A CA 1
ATOM 758 C C . HIS A 1 95 ? -14.438 7.844 2.324 1 97.19 95 HIS A C 1
ATOM 760 O O . HIS A 1 95 ? -14.656 6.641 2.178 1 97.19 95 HIS A O 1
ATOM 766 N N . HIS A 1 96 ? -14.766 8.547 3.477 1 97.12 96 HIS A N 1
ATOM 767 C CA . HIS A 1 96 ? -15.555 8.016 4.586 1 97.12 96 HIS A CA 1
ATOM 768 C C . HIS A 1 96 ? -14.875 6.801 5.211 1 97.12 96 HIS A C 1
ATOM 770 O O . HIS A 1 96 ? -15.5 5.758 5.395 1 97.12 96 HIS A O 1
ATOM 776 N N . CYS A 1 97 ? -13.555 6.914 5.461 1 97.94 97 CYS A N 1
ATOM 777 C CA . CYS A 1 97 ? -12.758 5.859 6.086 1 97.94 97 CYS A CA 1
ATOM 778 C C . CYS A 1 97 ? -12.766 4.598 5.234 1 97.94 97 CYS A C 1
ATOM 780 O O . CYS A 1 97 ? -12.82 3.486 5.766 1 97.94 97 CYS A O 1
ATOM 782 N N . ALA A 1 98 ? -12.734 4.73 3.914 1 97.44 98 ALA A N 1
ATOM 783 C CA . ALA A 1 98 ? -12.727 3.59 3.002 1 97.44 98 ALA A CA 1
ATOM 784 C C . ALA A 1 98 ? -11.344 2.945 2.949 1 97.44 98 ALA A C 1
ATOM 786 O O . ALA A 1 98 ? -10.453 3.303 3.727 1 97.44 98 ALA A O 1
ATOM 787 N N . SER A 1 99 ? -11.25 1.87 2.178 1 98.44 99 SER A N 1
ATOM 788 C CA . SER A 1 99 ? -9.969 1.21 1.915 1 98.44 99 SER A CA 1
ATOM 789 C C . SER A 1 99 ? -9.625 1.246 0.43 1 98.44 99 SER A C 1
ATOM 791 O O . SER A 1 99 ? -10.516 1.371 -0.416 1 98.44 99 SER A O 1
ATOM 793 N N . ALA A 1 100 ? -8.391 1.232 0.159 1 98.62 100 ALA A N 1
ATOM 794 C CA . ALA A 1 100 ? -7.871 1.057 -1.196 1 98.62 100 ALA A CA 1
ATOM 795 C C . ALA A 1 100 ? -7 -0.191 -1.294 1 98.62 100 ALA A C 1
ATOM 797 O O . ALA A 1 100 ? -6.285 -0.533 -0.347 1 98.62 100 ALA A O 1
ATOM 798 N N . GLY A 1 101 ? -7.098 -0.898 -2.406 1 98.88 101 GLY A N 1
ATOM 799 C CA . GLY A 1 101 ? -6.238 -2.047 -2.639 1 98.88 101 GLY A CA 1
ATOM 800 C C . GLY A 1 101 ? -5.016 -1.72 -3.475 1 98.88 101 GLY A C 1
ATOM 801 O O . GLY A 1 101 ? -5.121 -1.03 -4.492 1 98.88 101 GLY A O 1
ATOM 802 N N . HIS A 1 102 ? -3.846 -2.164 -3.033 1 98.94 102 HIS A N 1
ATOM 803 C CA . HIS A 1 102 ? -2.613 -2.125 -3.811 1 98.94 102 HIS A CA 1
ATOM 804 C C . HIS A 1 102 ? -2.277 -3.5 -4.379 1 98.94 102 HIS A C 1
ATOM 806 O O . HIS A 1 102 ? -1.953 -4.426 -3.631 1 98.94 102 HIS A O 1
ATOM 812 N N . ILE A 1 103 ? -2.379 -3.637 -5.688 1 98.94 103 ILE A N 1
ATOM 813 C CA . ILE A 1 103 ? -1.946 -4.883 -6.309 1 98.94 103 ILE A CA 1
ATOM 814 C C . ILE A 1 103 ? -0.431 -4.867 -6.5 1 98.94 103 ILE A C 1
ATOM 816 O O . ILE A 1 103 ? 0.123 -3.904 -7.035 1 98.94 103 ILE A O 1
ATOM 820 N N . GLU A 1 104 ? 0.204 -5.945 -6.047 1 98.75 104 GLU A N 1
ATOM 821 C CA . GLU A 1 104 ? 1.661 -5.996 -5.965 1 98.75 104 GLU A CA 1
ATOM 822 C C . GLU A 1 104 ? 2.188 -7.371 -6.371 1 98.75 104 GLU A C 1
ATOM 824 O O . GLU A 1 104 ? 1.481 -8.375 -6.254 1 98.75 104 GLU A O 1
ATOM 829 N N . ASP A 1 105 ? 3.424 -7.418 -6.887 1 98.56 105 ASP A N 1
ATOM 830 C CA . ASP A 1 105 ? 4.254 -8.609 -7.059 1 98.56 105 ASP A CA 1
ATOM 831 C C . ASP A 1 105 ? 3.572 -9.625 -7.973 1 98.56 105 ASP A C 1
ATOM 833 O O . ASP A 1 105 ? 3.488 -10.805 -7.637 1 98.56 105 ASP A O 1
ATOM 837 N N . ILE A 1 106 ? 3.104 -9.148 -9.102 1 98.81 106 ILE A N 1
ATOM 838 C CA . ILE A 1 106 ? 2.479 -10 -10.109 1 98.81 106 ILE A CA 1
ATOM 839 C C . ILE A 1 106 ? 3.555 -10.711 -10.922 1 98.81 106 ILE A C 1
ATOM 841 O O . ILE A 1 106 ? 4.371 -10.062 -11.586 1 98.81 106 ILE A O 1
ATOM 845 N N . ALA A 1 107 ? 3.555 -11.992 -10.867 1 98.69 107 ALA A N 1
ATOM 846 C CA . ALA A 1 107 ? 4.52 -12.781 -11.625 1 98.69 107 ALA A CA 1
ATOM 847 C C . ALA A 1 107 ? 3.873 -14.039 -12.195 1 98.69 107 ALA A C 1
ATOM 849 O O . ALA A 1 107 ? 3.064 -14.688 -11.523 1 98.69 107 ALA A O 1
ATOM 850 N N . VAL A 1 108 ? 4.133 -14.328 -13.383 1 98.69 108 VAL A N 1
ATOM 851 C CA . VAL A 1 108 ? 3.781 -15.57 -14.062 1 98.69 108 VAL A CA 1
ATOM 852 C C . VAL A 1 108 ? 5.047 -16.266 -14.562 1 98.69 108 VAL A C 1
ATOM 854 O O . VAL A 1 108 ? 5.895 -15.633 -15.203 1 98.69 108 VAL A O 1
ATOM 857 N N . ALA A 1 109 ? 5.152 -17.578 -14.203 1 98.38 109 ALA A N 1
ATOM 858 C CA . ALA A 1 109 ? 6.309 -18.328 -14.68 1 98.38 109 ALA A CA 1
ATOM 859 C C . ALA A 1 109 ? 6.484 -18.188 -16.188 1 98.38 109 ALA A C 1
ATOM 861 O O . ALA A 1 109 ? 5.512 -18.25 -16.938 1 98.38 109 ALA A O 1
ATOM 862 N N . SER A 1 110 ? 7.723 -18.047 -16.625 1 96.56 110 SER A N 1
ATOM 863 C CA . SER A 1 110 ? 8.023 -17.797 -18.031 1 96.56 110 SER A CA 1
ATOM 864 C C . SER A 1 110 ? 7.496 -18.922 -18.922 1 96.56 110 SER A C 1
ATOM 866 O O . SER A 1 110 ? 7.016 -18.672 -20.031 1 96.56 110 SER A O 1
ATOM 868 N N . SER A 1 111 ? 7.555 -20.125 -18.438 1 95.25 111 SER A N 1
ATOM 869 C CA . SER A 1 111 ? 7.145 -21.297 -19.203 1 95.25 111 SER A CA 1
ATOM 870 C C . SER A 1 111 ? 5.629 -21.359 -19.344 1 95.25 111 SER A C 1
ATOM 872 O O . SER A 1 111 ? 5.109 -22.156 -20.125 1 95.25 111 SER A O 1
ATOM 874 N N . GLU A 1 112 ? 4.957 -20.5 -18.594 1 95.62 112 GLU A N 1
ATOM 875 C CA . GLU A 1 112 ? 3.498 -20.578 -18.547 1 95.62 112 GLU A CA 1
ATOM 876 C C . GLU A 1 112 ? 2.855 -19.312 -19.094 1 95.62 112 GLU A C 1
ATOM 878 O O . GLU A 1 112 ? 1.654 -19.094 -18.922 1 95.62 112 GLU A O 1
ATOM 883 N N . GLN A 1 113 ? 3.654 -18.5 -19.703 1 90.69 113 GLN A N 1
ATOM 884 C CA . GLN A 1 113 ? 3.139 -17.25 -20.266 1 90.69 113 GLN A CA 1
ATOM 885 C C . GLN A 1 113 ? 2.344 -17.5 -21.547 1 90.69 113 GLN A C 1
ATOM 887 O O . GLN A 1 113 ? 2.521 -18.531 -22.203 1 90.69 113 GLN A O 1
ATOM 892 N N . GLY A 1 114 ? 1.309 -16.672 -21.828 1 91.38 114 GLY A N 1
ATOM 893 C CA . GLY A 1 114 ? 0.482 -16.812 -23.016 1 91.38 114 GLY A CA 1
ATOM 894 C C . GLY A 1 114 ? -0.798 -17.594 -22.766 1 91.38 114 GLY A C 1
ATOM 895 O O . GLY A 1 114 ? -1.592 -17.797 -23.672 1 91.38 114 GLY A O 1
ATOM 896 N N . LYS A 1 115 ? -1.055 -17.984 -21.578 1 94.19 115 LYS A N 1
ATOM 897 C CA . LYS A 1 115 ? -2.227 -18.781 -21.203 1 94.19 115 LYS A CA 1
ATOM 898 C C . LYS A 1 115 ? -3.252 -17.922 -20.469 1 94.19 115 LYS A C 1
ATOM 900 O O . LYS A 1 115 ? -4.16 -18.453 -19.828 1 94.19 115 LYS A O 1
ATOM 905 N N . LYS A 1 116 ? -3.027 -16.625 -20.406 1 95.88 116 LYS A N 1
ATOM 906 C CA . LYS A 1 116 ? -3.912 -15.648 -19.781 1 95.88 116 LYS A CA 1
ATOM 907 C C . LYS A 1 116 ? -3.941 -15.812 -18.266 1 95.88 116 LYS A C 1
ATOM 909 O O . LYS A 1 116 ? -4.93 -15.469 -17.625 1 95.88 116 LYS A O 1
ATOM 914 N N . LEU A 1 117 ? -2.932 -16.453 -17.719 1 97.94 117 LEU A N 1
ATOM 915 C CA . LEU A 1 117 ? -2.877 -16.672 -16.281 1 97.94 117 LEU A CA 1
ATOM 916 C C . LEU A 1 117 ? -2.795 -15.328 -15.539 1 97.94 117 LEU A C 1
ATOM 918 O O . LEU A 1 117 ? -3.398 -15.164 -14.484 1 97.94 117 LEU A O 1
ATOM 922 N N . GLY A 1 118 ? -1.992 -14.398 -16.125 1 98 118 GLY A N 1
ATOM 923 C CA . GLY A 1 118 ? -1.92 -13.07 -15.539 1 98 118 GLY A CA 1
ATOM 924 C C . GLY A 1 118 ? -3.27 -12.383 -15.453 1 98 118 GLY A C 1
ATOM 925 O O . GLY A 1 118 ? -3.59 -11.766 -14.438 1 98 118 GLY A O 1
ATOM 926 N N . LEU A 1 119 ? -4.023 -12.523 -16.516 1 97.5 119 LEU A N 1
ATOM 927 C CA . LEU A 1 119 ? -5.348 -11.922 -16.578 1 97.5 119 LEU A CA 1
ATOM 928 C C . LEU A 1 119 ? -6.242 -12.484 -15.469 1 97.5 119 LEU A C 1
ATOM 930 O O . LEU A 1 119 ? -6.906 -11.727 -14.758 1 97.5 119 LEU A O 1
ATOM 934 N N . HIS A 1 120 ? -6.273 -13.773 -15.281 1 97.69 120 HIS A N 1
ATOM 935 C CA . HIS A 1 120 ? -7.09 -14.414 -14.258 1 97.69 120 HIS A CA 1
ATOM 936 C C . HIS A 1 120 ? -6.629 -14.016 -12.852 1 97.69 120 HIS A C 1
ATOM 938 O O . HIS A 1 120 ? -7.449 -13.82 -11.961 1 97.69 120 HIS A O 1
ATOM 944 N N . LEU A 1 121 ? -5.336 -13.945 -12.719 1 98.5 121 LEU A N 1
ATOM 945 C CA . LEU A 1 121 ? -4.766 -13.531 -11.438 1 98.5 121 LEU A CA 1
ATOM 946 C C . LEU A 1 121 ? -5.203 -12.117 -11.078 1 98.5 121 LEU A C 1
ATOM 948 O O . LEU A 1 121 ? -5.695 -11.875 -9.977 1 98.5 121 LEU A O 1
ATOM 952 N N . ILE A 1 122 ? -5.098 -11.172 -11.977 1 98.69 122 ILE A N 1
ATOM 953 C CA . ILE A 1 122 ? -5.457 -9.773 -11.75 1 98.69 122 ILE A CA 1
ATOM 954 C C . ILE A 1 122 ? -6.953 -9.664 -11.461 1 98.69 122 ILE A C 1
ATOM 956 O O . ILE A 1 122 ? -7.367 -8.945 -10.547 1 98.69 122 ILE A O 1
ATOM 960 N N . ASN A 1 123 ? -7.75 -10.344 -12.234 1 98.06 123 ASN A N 1
ATOM 961 C CA . ASN A 1 123 ? -9.188 -10.336 -12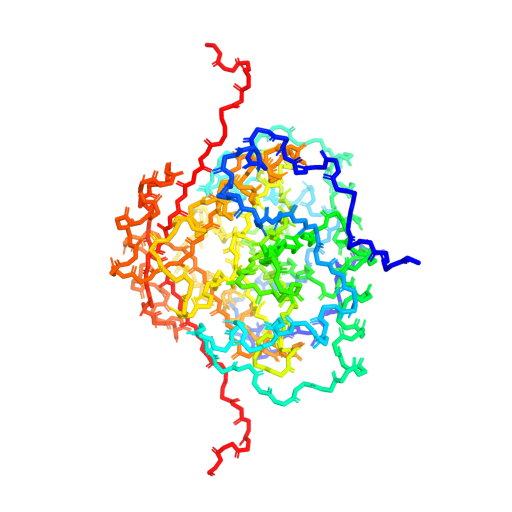 1 98.06 123 ASN A CA 1
ATOM 962 C C . ASN A 1 123 ? -9.539 -10.836 -10.602 1 98.06 123 ASN A C 1
ATOM 964 O O . ASN A 1 123 ? -10.414 -10.289 -9.938 1 98.06 123 ASN A O 1
ATOM 968 N N . THR A 1 124 ? -8.883 -11.875 -10.211 1 98.62 124 THR A N 1
ATOM 969 C CA . THR A 1 124 ? -9.117 -12.445 -8.891 1 98.62 124 THR A CA 1
ATOM 970 C C . THR A 1 124 ? -8.758 -11.445 -7.797 1 98.62 124 THR A C 1
ATOM 972 O O . THR A 1 124 ? -9.562 -11.203 -6.895 1 98.62 124 THR A O 1
ATOM 975 N N . LEU A 1 125 ? -7.562 -10.875 -7.863 1 98.81 125 LEU A N 1
ATOM 976 C CA . LEU A 1 125 ? -7.105 -9.914 -6.867 1 98.81 125 LEU A CA 1
ATOM 977 C C . LEU A 1 125 ? -8.031 -8.703 -6.816 1 98.81 125 LEU A C 1
ATOM 979 O O . LEU A 1 125 ? -8.359 -8.211 -5.734 1 98.81 125 LEU A O 1
ATOM 983 N N . THR A 1 126 ? -8.461 -8.25 -7.957 1 98.69 126 THR A N 1
ATOM 984 C CA . THR A 1 126 ? -9.391 -7.137 -8.062 1 98.69 126 THR A CA 1
ATOM 985 C C . THR A 1 126 ? -10.719 -7.473 -7.379 1 98.69 126 THR A C 1
ATOM 987 O O . THR A 1 126 ? -11.242 -6.672 -6.602 1 98.69 126 THR A O 1
ATOM 990 N N . ALA A 1 127 ? -11.203 -8.625 -7.66 1 98.25 127 ALA A N 1
ATOM 991 C CA . ALA A 1 127 ? -12.469 -9.055 -7.074 1 98.25 127 ALA A CA 1
ATOM 992 C C . ALA A 1 127 ? -12.367 -9.148 -5.555 1 98.25 127 ALA A C 1
ATOM 994 O O . ALA A 1 127 ? -13.297 -8.781 -4.84 1 98.25 127 ALA A O 1
ATOM 995 N N . ILE A 1 128 ? -11.297 -9.703 -5.066 1 98.44 128 ILE A N 1
ATOM 996 C CA . ILE A 1 128 ? -11.078 -9.812 -3.627 1 98.44 128 ILE A CA 1
ATOM 997 C C . ILE A 1 128 ? -11.125 -8.422 -2.992 1 98.44 128 ILE A C 1
ATOM 999 O O . ILE A 1 128 ? -11.812 -8.219 -1.988 1 98.44 128 ILE A O 1
ATOM 1003 N N . ALA A 1 129 ? -10.406 -7.441 -3.557 1 98.56 129 ALA A N 1
ATOM 1004 C CA . ALA A 1 129 ? -10.383 -6.082 -3.031 1 98.56 129 ALA A CA 1
ATOM 1005 C C . ALA A 1 129 ? -11.797 -5.504 -2.953 1 98.56 129 ALA A C 1
ATOM 1007 O O . ALA A 1 129 ? -12.172 -4.895 -1.949 1 98.56 129 ALA A O 1
ATOM 1008 N N . GLU A 1 130 ? -12.555 -5.715 -3.996 1 97.75 130 GLU A N 1
ATOM 1009 C CA . GLU A 1 130 ? -13.93 -5.23 -4.023 1 97.75 130 GLU A CA 1
ATOM 1010 C C . GLU A 1 130 ? -14.766 -5.891 -2.934 1 97.75 130 GLU A C 1
ATOM 1012 O O . GLU A 1 130 ? -15.516 -5.215 -2.223 1 97.75 130 GLU A O 1
ATOM 1017 N N . GLN A 1 131 ? -14.609 -7.113 -2.805 1 96.88 131 GLN A N 1
ATOM 1018 C CA . GLN A 1 131 ? -15.406 -7.891 -1.86 1 96.88 131 GLN A CA 1
ATOM 1019 C C . GLN A 1 131 ? -15.125 -7.461 -0.423 1 96.88 131 GLN A C 1
ATOM 1021 O O . GLN A 1 131 ? -16.016 -7.496 0.426 1 96.88 131 GLN A O 1
ATOM 1026 N N . VAL A 1 132 ? -13.93 -7.098 -0.218 1 97.31 132 VAL A N 1
ATOM 1027 C CA . VAL A 1 132 ? -13.594 -6.773 1.166 1 97.31 132 VAL A CA 1
ATOM 1028 C C . VAL A 1 132 ? -13.812 -5.281 1.413 1 97.31 132 VAL A C 1
ATOM 1030 O O . VAL A 1 132 ? -13.461 -4.766 2.479 1 97.31 132 VAL A O 1
ATOM 1033 N N . GLY A 1 133 ? -14.273 -4.551 0.39 1 96.12 133 GLY A N 1
ATOM 1034 C CA . GLY A 1 133 ? -14.836 -3.24 0.666 1 96.12 133 GLY A CA 1
ATOM 1035 C C . GLY A 1 133 ? -13.969 -2.098 0.172 1 96.12 133 GLY A C 1
ATOM 1036 O O . GLY A 1 133 ? -14.227 -0.934 0.488 1 96.12 133 GLY A O 1
ATOM 1037 N N . ALA A 1 134 ? -12.945 -2.381 -0.546 1 98.06 134 ALA A N 1
ATOM 1038 C CA . ALA A 1 134 ? -12.156 -1.291 -1.115 1 98.06 134 ALA A CA 1
ATOM 1039 C C . ALA A 1 134 ? -12.977 -0.484 -2.115 1 98.06 134 ALA A C 1
ATOM 1041 O O . ALA A 1 134 ? -13.852 -1.03 -2.797 1 98.06 134 ALA A O 1
ATOM 1042 N N . TYR A 1 135 ? -12.711 0.847 -2.191 1 97.81 135 TYR A N 1
ATOM 1043 C CA . TYR A 1 135 ? -13.453 1.676 -3.139 1 97.81 135 TYR A CA 1
ATOM 1044 C C . TYR A 1 135 ? -12.734 1.731 -4.484 1 97.81 135 TYR A C 1
ATOM 1046 O O . TYR A 1 135 ? -13.328 2.133 -5.492 1 97.81 135 TYR A O 1
ATOM 1054 N N . LYS A 1 136 ? -11.453 1.325 -4.477 1 98.56 136 LYS A N 1
ATOM 1055 C CA . LYS A 1 136 ? -10.648 1.236 -5.691 1 98.56 136 LYS A CA 1
ATOM 1056 C C . LYS A 1 136 ? -9.453 0.305 -5.496 1 98.56 136 LYS A C 1
ATOM 1058 O O . LYS A 1 136 ? -9.109 -0.045 -4.363 1 98.56 136 LYS A O 1
ATOM 1063 N N . VAL A 1 137 ? -8.852 -0.083 -6.633 1 98.81 137 VAL A N 1
ATOM 1064 C CA . VAL A 1 137 ? -7.566 -0.77 -6.645 1 98.81 137 VAL A CA 1
ATOM 1065 C C . VAL A 1 137 ? -6.59 -0.021 -7.547 1 98.81 137 VAL A C 1
ATOM 1067 O O . VAL A 1 137 ? -6.984 0.541 -8.57 1 98.81 137 VAL A O 1
ATOM 1070 N N . ILE A 1 138 ? -5.34 -0.025 -7.07 1 98.94 138 ILE A N 1
ATOM 1071 C CA . ILE A 1 138 ? -4.297 0.628 -7.852 1 98.94 138 ILE A CA 1
ATOM 1072 C C . ILE A 1 138 ? -3.096 -0.303 -7.992 1 98.94 138 ILE A C 1
ATOM 1074 O O . ILE A 1 138 ? -2.93 -1.234 -7.199 1 98.94 138 ILE A O 1
ATOM 1078 N N . LEU A 1 139 ? -2.342 -0.107 -8.984 1 98.88 139 LEU A N 1
ATOM 1079 C CA . LEU A 1 139 ? -1.058 -0.767 -9.195 1 98.88 139 LEU A CA 1
ATOM 1080 C C . LEU A 1 139 ? -0.124 0.108 -10.023 1 98.88 139 LEU A C 1
ATOM 1082 O O . LEU A 1 139 ? -0.553 1.113 -10.594 1 98.88 139 LEU A O 1
ATOM 1086 N N . ASP A 1 140 ? 1.153 -0.265 -10.008 1 98.88 140 ASP A N 1
ATOM 1087 C CA . ASP A 1 140 ? 2.17 0.411 -10.805 1 98.88 140 ASP A CA 1
ATOM 1088 C C . ASP A 1 140 ? 2.803 -0.547 -11.812 1 98.88 140 ASP A C 1
ATOM 1090 O O . ASP A 1 140 ? 3.029 -1.719 -11.5 1 98.88 140 ASP A O 1
ATOM 1094 N N . CYS A 1 141 ? 3.068 -0.04 -12.953 1 98.69 141 CYS A N 1
ATOM 1095 C CA . CYS A 1 141 ? 3.662 -0.897 -13.977 1 98.69 141 CYS A CA 1
ATOM 1096 C C . CYS A 1 141 ? 4.508 -0.083 -14.945 1 98.69 141 CYS A C 1
ATOM 1098 O O . CYS A 1 141 ? 4.414 1.146 -14.977 1 98.69 141 CYS A O 1
ATOM 1100 N N . SER A 1 142 ? 5.34 -0.787 -15.719 1 98.31 142 SER A N 1
ATOM 1101 C CA . SER A 1 142 ? 6.086 -0.168 -16.812 1 98.31 142 SER A CA 1
ATOM 1102 C C . SER A 1 142 ? 5.188 0.115 -18 1 98.31 142 SER A C 1
ATOM 1104 O O . SER A 1 142 ? 4.086 -0.426 -18.094 1 98.31 142 SER A O 1
ATOM 1106 N N . ASP A 1 143 ? 5.754 0.948 -18.922 1 98.25 143 ASP A N 1
ATOM 1107 C CA . ASP A 1 143 ? 5.016 1.32 -20.125 1 98.25 143 ASP A CA 1
ATOM 1108 C C . ASP A 1 143 ? 4.582 0.083 -20.906 1 98.25 143 ASP A C 1
ATOM 1110 O O . ASP A 1 143 ? 3.467 0.032 -21.438 1 98.25 143 ASP A O 1
ATOM 1114 N N . LYS A 1 144 ? 5.453 -0.856 -21.016 1 97.88 144 LYS A N 1
ATOM 1115 C CA . LYS A 1 144 ? 5.207 -2.031 -21.844 1 97.88 144 LYS A CA 1
ATOM 1116 C C . LYS A 1 144 ? 4.012 -2.828 -21.328 1 97.88 144 LYS A C 1
ATOM 1118 O O . LYS A 1 144 ? 3.381 -3.572 -22.078 1 97.88 144 LYS A O 1
ATOM 1123 N N . ASN A 1 145 ? 3.641 -2.682 -20.031 1 98.06 145 ASN A N 1
ATOM 1124 C CA . ASN A 1 145 ? 2.586 -3.488 -19.422 1 98.06 145 ASN A CA 1
ATOM 1125 C C . ASN A 1 145 ? 1.266 -2.723 -19.359 1 98.06 145 ASN A C 1
ATOM 1127 O O . ASN A 1 145 ? 0.237 -3.285 -18.984 1 98.06 145 ASN A O 1
ATOM 1131 N N . VAL A 1 146 ? 1.262 -1.446 -19.703 1 98.75 146 VAL A N 1
ATOM 1132 C CA . VAL A 1 146 ? 0.067 -0.612 -19.625 1 98.75 146 VAL A CA 1
ATOM 1133 C C . VAL A 1 146 ? -1.062 -1.255 -20.422 1 98.75 146 VAL A C 1
ATOM 1135 O O . VAL A 1 146 ? -2.172 -1.427 -19.922 1 98.75 146 VAL A O 1
ATOM 1138 N N . PRO A 1 147 ? -0.822 -1.708 -21.688 1 98.5 147 PRO A N 1
ATOM 1139 C CA . PRO A 1 147 ? -1.918 -2.307 -22.453 1 98.5 147 PRO A CA 1
ATOM 1140 C C . PRO A 1 147 ? -2.51 -3.539 -21.766 1 98.5 147 PRO A C 1
ATOM 1142 O O . PRO A 1 147 ? -3.717 -3.775 -21.859 1 98.5 147 PRO A O 1
ATOM 1145 N N . PHE A 1 148 ? -1.666 -4.328 -21.172 1 98.31 148 PHE A N 1
ATOM 1146 C CA . PHE A 1 148 ? -2.146 -5.512 -20.453 1 98.31 148 PHE A CA 1
ATOM 1147 C C . PHE A 1 148 ? -3.146 -5.121 -19.375 1 98.31 148 PHE A C 1
ATOM 1149 O O . PHE A 1 148 ? -4.223 -5.715 -19.281 1 98.31 148 PHE A O 1
ATOM 1156 N N . TYR A 1 149 ? -2.84 -4.121 -18.562 1 98.75 149 TYR A N 1
ATOM 1157 C CA . TYR A 1 149 ? -3.705 -3.76 -17.453 1 98.75 149 TYR A CA 1
ATOM 1158 C C . TYR A 1 149 ? -4.945 -3.02 -17.938 1 98.75 149 TYR A C 1
ATOM 1160 O O . TYR A 1 149 ? -6.008 -3.1 -17.312 1 98.75 149 TYR A O 1
ATOM 1168 N N . GLU A 1 150 ? -4.809 -2.293 -19.031 1 98.81 150 GLU A N 1
ATOM 1169 C CA . GLU A 1 150 ? -6 -1.732 -19.656 1 98.81 150 GLU A CA 1
ATOM 1170 C C . GLU A 1 150 ? -6.992 -2.828 -20.047 1 98.81 150 GLU A C 1
ATOM 1172 O O . GLU A 1 150 ? -8.203 -2.676 -19.859 1 98.81 150 GLU A O 1
ATOM 1177 N N . LYS A 1 151 ? -6.477 -3.936 -20.578 1 98 151 LYS A N 1
ATOM 1178 C CA . LYS A 1 151 ? -7.312 -5.082 -20.922 1 98 151 LYS A CA 1
ATOM 1179 C C . LYS A 1 151 ? -7.969 -5.68 -19.688 1 98 151 LYS A C 1
ATOM 1181 O O . LYS A 1 151 ? -9.047 -6.277 -19.766 1 98 151 LYS A O 1
ATOM 1186 N N . CYS A 1 152 ? -7.352 -5.523 -18.562 1 97.88 152 CYS A N 1
ATOM 1187 C CA . CYS A 1 152 ? -7.891 -6.02 -17.297 1 97.88 152 CYS A CA 1
ATOM 1188 C C . CYS A 1 152 ? -8.922 -5.059 -16.734 1 97.88 152 CYS A C 1
ATOM 1190 O O . CYS A 1 152 ? -9.484 -5.301 -15.656 1 97.88 152 CYS A O 1
ATOM 1192 N N . GLY A 1 153 ? -9.133 -3.875 -17.312 1 98.38 153 GLY A N 1
ATOM 1193 C CA . GLY A 1 153 ? -10.156 -2.932 -16.891 1 98.38 153 GLY A CA 1
ATOM 1194 C C . GLY A 1 153 ? -9.586 -1.721 -16.172 1 98.38 153 GLY A C 1
ATOM 1195 O O . GLY A 1 153 ? -10.328 -0.856 -15.711 1 98.38 153 GLY A O 1
ATOM 1196 N N . TYR A 1 154 ? -8.266 -1.661 -16.094 1 98.88 154 TYR A N 1
ATOM 1197 C CA . TYR A 1 154 ? -7.625 -0.525 -15.438 1 98.88 154 TYR A CA 1
ATOM 1198 C C . TYR A 1 154 ? -7.438 0.631 -16.406 1 98.88 154 TYR A C 1
ATOM 1200 O O . TYR A 1 154 ? -7.43 0.43 -17.625 1 98.88 154 TYR A O 1
ATOM 1208 N N . THR A 1 155 ? -7.289 1.834 -15.836 1 98.81 155 THR A N 1
ATOM 1209 C CA . THR A 1 155 ? -6.973 3.021 -16.625 1 98.81 155 THR A CA 1
ATOM 1210 C C . THR A 1 155 ? -5.734 3.725 -16.062 1 98.81 155 THR A C 1
ATOM 1212 O O . THR A 1 155 ? -5.484 3.686 -14.859 1 98.81 155 THR A O 1
ATOM 1215 N N . HIS A 1 156 ? -4.992 4.305 -16.984 1 98.62 156 HIS A N 1
ATOM 1216 C CA . HIS A 1 156 ? -3.85 5.105 -16.562 1 98.62 156 HIS A CA 1
ATOM 1217 C C . HIS A 1 156 ? -4.293 6.305 -15.727 1 98.62 156 HIS A C 1
ATOM 1219 O O . HIS A 1 156 ? -5.203 7.035 -16.125 1 98.62 156 HIS A O 1
ATOM 1225 N N . SER A 1 157 ? -3.6 6.543 -14.617 1 98.44 157 SER A N 1
ATOM 1226 C CA . SER A 1 157 ? -4.078 7.594 -13.719 1 98.44 157 SER A CA 1
ATOM 1227 C C . SER A 1 157 ? -2.943 8.508 -13.281 1 98.44 157 SER A C 1
ATOM 1229 O O . SER A 1 157 ? -3.18 9.547 -12.664 1 98.44 157 SER A O 1
ATOM 1231 N N . GLY A 1 158 ? -1.805 8.234 -13.539 1 98.5 158 GLY A N 1
ATOM 1232 C CA . GLY A 1 158 ? -0.698 9.086 -13.125 1 98.5 158 GLY A CA 1
ATOM 1233 C C . GLY A 1 158 ? 0.652 8.406 -13.234 1 98.5 158 GLY A C 1
ATOM 1234 O O . GLY A 1 158 ? 0.847 7.539 -14.094 1 98.5 158 GLY A O 1
ATOM 1235 N N . ASN A 1 159 ? 1.611 8.906 -12.391 1 98.81 159 ASN A N 1
ATOM 1236 C CA . ASN A 1 159 ? 3.006 8.484 -12.422 1 98.81 159 ASN A CA 1
ATOM 1237 C C . ASN A 1 159 ? 3.398 7.777 -11.125 1 98.81 159 ASN A C 1
ATOM 1239 O O . ASN A 1 159 ? 2.988 8.188 -10.039 1 98.81 159 ASN A O 1
ATOM 1243 N N . GLU A 1 160 ? 4.184 6.746 -11.344 1 98.88 160 GLU A N 1
ATOM 1244 C CA . GLU A 1 160 ? 4.859 6.156 -10.195 1 98.88 160 GLU A CA 1
ATOM 1245 C C . GLU A 1 160 ? 6.199 6.836 -9.93 1 98.88 160 GLU A C 1
ATOM 1247 O O . GLU A 1 160 ? 7.016 6.98 -10.844 1 98.88 160 GLU A O 1
ATOM 1252 N N . MET A 1 161 ? 6.438 7.34 -8.727 1 98.94 161 MET A N 1
ATOM 1253 C CA . MET A 1 161 ? 7.723 7.852 -8.258 1 98.94 161 MET A CA 1
ATOM 1254 C C . MET A 1 161 ? 8.352 6.906 -7.238 1 98.94 161 MET A C 1
ATOM 1256 O O . MET A 1 161 ? 7.641 6.316 -6.418 1 98.94 161 MET A O 1
ATOM 1260 N N . VAL A 1 162 ? 9.688 6.777 -7.285 1 98.88 162 VAL A N 1
ATOM 1261 C CA . VAL A 1 162 ? 10.359 5.828 -6.398 1 98.88 162 VAL A CA 1
ATOM 1262 C C . VAL A 1 162 ? 11.625 6.465 -5.82 1 98.88 162 VAL A C 1
ATOM 1264 O O . VAL A 1 162 ? 12.273 7.273 -6.48 1 98.88 162 VAL A O 1
ATOM 1267 N N . LEU A 1 163 ? 11.938 6.203 -4.625 1 98.81 163 LEU A N 1
ATOM 1268 C CA . LEU A 1 163 ? 13.227 6.434 -3.982 1 98.81 163 LEU A CA 1
ATOM 1269 C C . LEU A 1 163 ? 13.758 5.148 -3.348 1 98.81 163 LEU A C 1
ATOM 1271 O O . LEU A 1 163 ? 13.094 4.555 -2.498 1 98.81 163 LEU A O 1
ATOM 1275 N N . LYS A 1 164 ? 14.883 4.641 -3.766 1 98.06 164 LYS A N 1
ATOM 1276 C CA . LYS A 1 164 ? 15.516 3.434 -3.238 1 98.06 164 LYS A CA 1
ATOM 1277 C C . LYS A 1 164 ? 16.562 3.777 -2.188 1 98.06 164 LYS A C 1
ATOM 1279 O O . LYS A 1 164 ? 17.344 4.715 -2.365 1 98.06 164 LYS A O 1
ATOM 1284 N N . PHE A 1 165 ? 16.531 2.986 -1.14 1 96.81 165 PHE A N 1
ATOM 1285 C CA . PHE A 1 165 ? 17.5 3.227 -0.082 1 96.81 165 PHE A CA 1
ATOM 1286 C C . PHE A 1 165 ? 18.75 2.387 -0.302 1 96.81 165 PHE A C 1
ATOM 1288 O O . PHE A 1 165 ? 18.672 1.251 -0.774 1 96.81 165 PHE A O 1
ATOM 1295 N N . LYS A 1 166 ? 19.859 3.031 -0.253 1 79.69 166 LYS A N 1
ATOM 1296 C CA . LYS A 1 166 ? 21.125 2.322 -0.443 1 79.69 166 LYS A CA 1
ATOM 1297 C C . LYS A 1 166 ? 21.375 1.338 0.695 1 79.69 166 LYS A C 1
ATOM 1299 O O . LYS A 1 166 ? 21.062 1.624 1.853 1 79.69 166 LYS A O 1
ATOM 1304 N N . LYS A 1 167 ? 21.5 0.09 0.297 1 64.62 167 LYS A N 1
ATOM 1305 C CA . LYS A 1 167 ? 21.969 -0.832 1.33 1 64.62 167 LYS A CA 1
ATOM 1306 C C . LYS A 1 167 ? 23.359 -0.456 1.816 1 64.62 167 LYS A C 1
ATOM 1308 O O . LYS A 1 167 ? 24.234 -0.121 1.013 1 64.62 167 LYS A O 1
ATOM 1313 N N . PRO A 1 168 ? 23.656 -0.128 3.145 1 47.53 168 PRO A N 1
ATOM 1314 C CA . PRO A 1 168 ? 25.047 0.122 3.543 1 47.53 168 PRO A CA 1
ATOM 1315 C C . PRO A 1 168 ? 26.047 -0.713 2.746 1 47.53 168 PRO A C 1
ATOM 1317 O O . PRO A 1 168 ? 27.125 -0.225 2.398 1 47.53 168 PRO A O 1
ATOM 1320 N N . GLY A 1 169 ? 26.094 -1.988 2.697 1 37.69 169 GLY A N 1
ATOM 1321 C CA . GLY A 1 169 ? 27.188 -2.871 2.324 1 37.69 169 GLY A CA 1
ATOM 1322 C C . GLY A 1 169 ? 27.438 -2.924 0.828 1 37.69 169 GLY A C 1
ATOM 1323 O O . GLY A 1 169 ? 28.203 -3.758 0.347 1 37.69 169 GLY A O 1
ATOM 1324 N N . THR A 1 170 ? 26.625 -2.645 -0.067 1 29.75 170 THR A N 1
ATOM 1325 C CA . THR A 1 170 ? 27.219 -2.848 -1.386 1 29.75 170 THR A CA 1
ATOM 1326 C 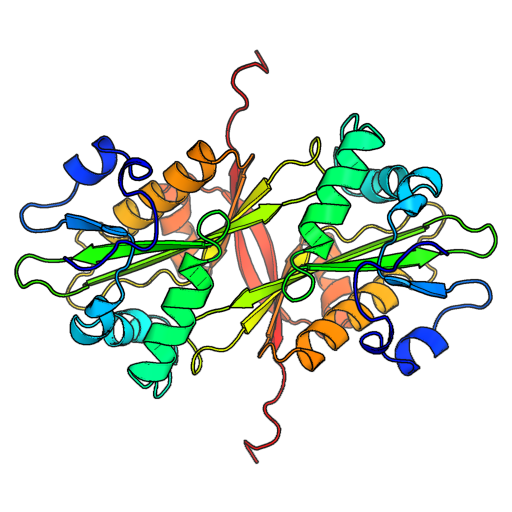C . THR A 1 170 ? 28.266 -1.784 -1.677 1 29.75 170 THR A C 1
ATOM 1328 O O . THR A 1 170 ? 27.938 -0.63 -1.953 1 29.75 170 THR A O 1
ATOM 1331 N N . LEU A 1 171 ? 29.219 -1.674 -0.926 1 24.78 171 LEU A N 1
ATOM 1332 C CA . LEU A 1 171 ? 30.531 -1.187 -1.336 1 24.78 171 LEU A CA 1
ATOM 1333 C C . LEU A 1 171 ? 31.062 -1.979 -2.529 1 24.78 171 LEU A C 1
ATOM 1335 O O . LEU A 1 171 ? 31.078 -3.211 -2.502 1 24.78 171 LEU A O 1
ATOM 1339 N N . MET B 1 1 ? -2.598 13.234 28.391 1 59.88 1 MET B N 1
ATOM 1340 C CA . MET B 1 1 ? -1.814 13.508 27.188 1 59.88 1 MET B CA 1
ATOM 1341 C C . MET B 1 1 ? -2.203 12.562 26.062 1 59.88 1 MET B C 1
ATOM 1343 O O . MET B 1 1 ? -2.504 11.391 26.297 1 59.88 1 MET B O 1
ATOM 1347 N N . ASP B 1 2 ? -2.492 13.164 24.859 1 86.06 2 ASP B N 1
ATOM 1348 C CA . ASP B 1 2 ? -2.957 12.383 23.719 1 86.06 2 ASP B CA 1
ATOM 1349 C C . ASP B 1 2 ? -1.857 11.453 23.203 1 86.06 2 ASP B C 1
ATOM 1351 O O . ASP B 1 2 ? -0.702 11.859 23.078 1 86.06 2 ASP B O 1
ATOM 1355 N N . THR B 1 3 ? -2.107 10.211 23.172 1 91.5 3 THR B N 1
ATOM 1356 C CA . THR B 1 3 ? -1.126 9.211 22.781 1 91.5 3 THR B CA 1
ATOM 1357 C C . THR B 1 3 ? -0.825 9.305 21.297 1 91.5 3 THR B C 1
ATOM 1359 O O . THR B 1 3 ? -1.741 9.312 20.469 1 91.5 3 THR B O 1
ATOM 1362 N N . PRO B 1 4 ? 0.501 9.492 21.031 1 96.69 4 PRO B N 1
ATOM 1363 C CA . PRO B 1 4 ? 0.88 9.484 19.609 1 96.69 4 PRO B CA 1
ATOM 1364 C C . PRO B 1 4 ? 0.631 8.141 18.938 1 96.69 4 PRO B C 1
ATOM 1366 O O . PRO B 1 4 ? 0.658 7.098 19.594 1 96.69 4 PRO B O 1
ATOM 1369 N N . LEU B 1 5 ? 0.346 8.18 17.703 1 98.06 5 LEU B N 1
ATOM 1370 C CA . LEU B 1 5 ? 0.045 6.973 16.938 1 98.06 5 LEU B CA 1
ATOM 1371 C C . LEU B 1 5 ? 1.207 5.988 17 1 98.06 5 LEU B C 1
ATOM 1373 O O . LEU B 1 5 ? 0.996 4.77 17 1 98.06 5 LEU B O 1
ATOM 1377 N N . PHE B 1 6 ? 2.385 6.457 16.984 1 98 6 PHE B N 1
ATOM 1378 C CA . PHE B 1 6 ? 3.6 5.652 17.062 1 98 6 PHE B CA 1
ATOM 1379 C C . PHE B 1 6 ? 4.703 6.41 17.797 1 98 6 PHE B C 1
ATOM 1381 O O . PHE B 1 6 ? 4.508 7.551 18.219 1 98 6 PHE B O 1
ATOM 1388 N N . ASN B 1 7 ? 5.801 5.762 18.047 1 96.62 7 ASN B N 1
ATOM 1389 C CA . ASN B 1 7 ? 6.926 6.371 18.75 1 96.62 7 ASN B CA 1
ATOM 1390 C C . ASN B 1 7 ? 7.496 7.555 17.984 1 96.62 7 ASN B C 1
ATOM 1392 O O . ASN B 1 7 ? 8.047 7.383 16.891 1 96.62 7 ASN B O 1
ATOM 1396 N N . ALA B 1 8 ? 7.465 8.75 18.547 1 96 8 ALA B N 1
ATOM 1397 C CA . ALA B 1 8 ? 7.875 9.992 17.906 1 96 8 ALA B CA 1
ATOM 1398 C C . ALA B 1 8 ? 9.367 9.992 17.609 1 96 8 ALA B C 1
ATOM 1400 O O . ALA B 1 8 ? 9.852 10.797 16.797 1 96 8 ALA B O 1
ATOM 1401 N N . ALA B 1 9 ? 10.086 9.148 18.203 1 96 9 ALA B N 1
ATOM 1402 C CA . ALA B 1 9 ? 11.531 9.078 18.016 1 96 9 ALA B CA 1
ATOM 1403 C C . ALA B 1 9 ? 11.883 8.641 16.594 1 96 9 ALA B C 1
ATOM 1405 O O . ALA B 1 9 ? 13.023 8.789 16.156 1 96 9 ALA B O 1
ATOM 1406 N N . LEU B 1 10 ? 10.883 8.07 15.898 1 96.75 10 LEU B N 1
ATOM 1407 C CA . LEU B 1 10 ? 11.109 7.672 14.516 1 96.75 10 LEU B CA 1
ATOM 1408 C C . LEU B 1 10 ? 11.211 8.891 13.602 1 96.75 10 LEU B C 1
ATOM 1410 O O . LEU B 1 10 ? 11.672 8.781 12.469 1 96.75 10 LEU B O 1
ATOM 1414 N N . ILE B 1 11 ? 10.711 10.039 14 1 96.69 11 ILE B N 1
ATOM 1415 C CA . ILE B 1 11 ? 10.844 11.273 13.242 1 96.69 11 ILE B CA 1
ATOM 1416 C C . ILE B 1 11 ? 12.203 11.914 13.516 1 96.69 11 ILE B C 1
ATOM 1418 O O . ILE B 1 11 ? 12.5 12.289 14.648 1 96.69 11 ILE B O 1
ATOM 1422 N N . PRO B 1 12 ? 12.93 12.031 12.43 1 94.38 12 PRO B N 1
ATOM 1423 C CA . PRO B 1 12 ? 14.281 12.562 12.656 1 94.38 12 PRO B CA 1
ATOM 1424 C C . PRO B 1 12 ? 14.266 13.992 13.18 1 94.38 12 PRO B C 1
ATOM 1426 O O . PRO B 1 12 ? 13.531 14.844 12.672 1 94.38 12 PRO B O 1
ATOM 1429 N N . LYS B 1 13 ? 15.141 14.305 14.086 1 92.75 13 LYS B N 1
ATOM 1430 C CA . LYS B 1 13 ? 15.273 15.633 14.672 1 92.75 13 LYS B CA 1
ATOM 1431 C C . LYS B 1 13 ? 15.734 16.656 13.625 1 92.75 13 LYS B C 1
ATOM 1433 O O . LYS B 1 13 ? 15.359 17.828 13.688 1 92.75 13 LYS B O 1
ATOM 1438 N N . SER B 1 14 ? 16.484 16.172 12.68 1 91.75 14 SER B N 1
ATOM 1439 C CA . SER B 1 14 ? 17 17.047 11.633 1 91.75 14 SER B CA 1
ATOM 1440 C C . SER B 1 14 ? 15.875 17.625 10.789 1 91.75 14 SER B C 1
ATOM 1442 O O . SER B 1 14 ? 15.945 18.766 10.344 1 91.75 14 SER B O 1
ATOM 1444 N N . VAL B 1 15 ? 14.859 16.812 10.531 1 87.75 15 VAL B N 1
ATOM 1445 C CA . VAL B 1 15 ? 13.719 17.297 9.758 1 87.75 15 VAL B CA 1
ATOM 1446 C C . VAL B 1 15 ? 12.938 18.328 10.578 1 87.75 15 VAL B C 1
ATOM 1448 O O . VAL B 1 15 ? 12.539 19.375 10.062 1 87.75 15 VAL B O 1
ATOM 1451 N N . GLU B 1 16 ? 12.75 18.016 11.82 1 87.31 16 GLU B N 1
ATOM 1452 C CA . GLU B 1 16 ? 12.047 18.922 12.719 1 87.31 16 GLU B CA 1
ATOM 1453 C C . GLU B 1 16 ? 12.727 20.281 12.797 1 87.31 16 GLU B C 1
ATOM 1455 O O . GLU B 1 16 ? 12.062 21.312 12.82 1 87.31 16 GLU B O 1
ATOM 1460 N N . ALA B 1 17 ? 14.016 20.281 12.727 1 91.12 17 ALA B N 1
ATOM 1461 C CA . ALA B 1 17 ? 14.82 21.5 12.867 1 91.12 17 ALA B CA 1
ATOM 1462 C C . ALA B 1 17 ? 14.695 22.391 11.633 1 91.12 17 ALA B C 1
ATOM 1464 O O . ALA B 1 17 ? 14.992 23.578 11.688 1 91.12 17 ALA B O 1
ATOM 1465 N N . ARG B 1 18 ? 14.281 21.812 10.539 1 93.5 18 ARG B N 1
ATOM 1466 C CA . ARG B 1 18 ? 14.227 22.547 9.281 1 93.5 18 ARG B CA 1
ATOM 1467 C C . ARG B 1 18 ? 12.867 23.203 9.086 1 93.5 18 ARG B C 1
ATOM 1469 O O . ARG B 1 18 ? 12.68 24 8.156 1 93.5 18 ARG B O 1
ATOM 1476 N N . LEU B 1 19 ? 11.93 22.891 9.984 1 95.75 19 LEU B N 1
ATOM 1477 C CA . LEU B 1 19 ? 10.602 23.484 9.883 1 95.75 19 LEU B CA 1
ATOM 1478 C C . LEU B 1 19 ? 10.656 24.984 10.211 1 95.75 19 LEU B C 1
ATOM 1480 O O . LEU B 1 19 ? 11.5 25.422 10.992 1 95.75 19 LEU B O 1
ATOM 1484 N N . PRO B 1 20 ? 9.797 25.781 9.562 1 94.5 20 PRO B N 1
ATOM 1485 C CA . PRO B 1 20 ? 9.734 27.188 9.961 1 94.5 20 PRO B CA 1
ATOM 1486 C C . PRO B 1 20 ? 9.312 27.375 11.414 1 94.5 20 PRO B C 1
ATOM 1488 O O . PRO B 1 20 ? 8.688 26.484 12 1 94.5 20 PRO B O 1
ATOM 1491 N N . PRO B 1 21 ? 9.734 28.562 11.984 1 94.56 21 PRO B N 1
ATOM 1492 C CA . PRO B 1 21 ? 9.336 28.812 13.367 1 94.56 21 PRO B CA 1
ATOM 1493 C C . PRO B 1 21 ? 7.832 28.688 13.586 1 94.56 21 PRO B C 1
ATOM 1495 O O . PRO B 1 21 ? 7.047 29.125 12.742 1 94.56 21 PRO B O 1
ATOM 1498 N N . GLY B 1 22 ? 7.398 28.031 14.656 1 96 22 GLY B N 1
ATOM 1499 C CA . GLY B 1 22 ? 5.992 27.938 15.023 1 96 22 GLY B CA 1
ATOM 1500 C C . GLY B 1 22 ? 5.344 26.656 14.539 1 96 22 GLY B C 1
ATOM 1501 O O . GLY B 1 22 ? 4.203 26.359 14.898 1 96 22 GLY B O 1
ATOM 1502 N N . TYR B 1 23 ? 6.043 25.938 13.727 1 97.75 23 TYR B N 1
ATOM 1503 C CA . TYR B 1 23 ? 5.496 24.688 13.227 1 97.75 23 TYR B CA 1
ATOM 1504 C C . TYR B 1 23 ? 6.164 23.5 13.898 1 97.75 23 TYR B C 1
ATOM 1506 O O . TYR B 1 23 ? 7.344 23.547 14.258 1 97.75 23 TYR B O 1
ATOM 1514 N N . THR B 1 24 ? 5.43 22.453 14.133 1 97.5 24 THR B N 1
ATOM 1515 C CA . THR B 1 24 ? 5.953 21.188 14.641 1 97.5 24 THR B CA 1
ATOM 1516 C C . THR B 1 24 ? 5.488 20.016 13.781 1 97.5 24 THR B C 1
ATOM 1518 O O . THR B 1 24 ? 4.465 20.109 13.102 1 97.5 24 THR B O 1
ATOM 1521 N N . ILE B 1 25 ? 6.262 19 13.719 1 98.44 25 ILE B N 1
ATOM 1522 C CA . ILE B 1 25 ? 5.934 17.766 13.008 1 98.44 25 ILE B CA 1
ATOM 1523 C C . ILE B 1 25 ? 5.926 16.594 13.977 1 98.44 25 ILE B C 1
ATOM 1525 O O . ILE B 1 25 ? 6.836 16.438 14.797 1 98.44 25 ILE B O 1
ATOM 1529 N N . ARG B 1 26 ? 4.914 15.797 13.945 1 98.12 26 ARG B N 1
ATOM 1530 C CA . ARG B 1 26 ? 4.75 14.727 14.922 1 98.12 26 ARG B CA 1
ATOM 1531 C C . ARG B 1 26 ? 3.818 13.641 14.391 1 98.12 26 ARG B C 1
ATOM 1533 O O . ARG B 1 26 ? 3.158 13.828 13.367 1 98.12 26 ARG B O 1
ATOM 1540 N N . PRO B 1 27 ? 3.797 12.43 15.109 1 98.62 27 PRO B N 1
ATOM 1541 C CA . PRO B 1 27 ? 2.773 11.438 14.758 1 98.62 27 PRO B CA 1
ATOM 1542 C C . PRO B 1 27 ? 1.354 11.945 14.992 1 98.62 27 PRO B C 1
ATOM 1544 O O . PRO B 1 27 ? 1.127 12.766 15.883 1 98.62 27 PRO B O 1
ATOM 1547 N N . LEU B 1 28 ? 0.443 11.477 14.172 1 98.69 28 LEU B N 1
ATOM 1548 C CA . LEU B 1 28 ? -0.98 11.75 14.344 1 98.69 28 LEU B CA 1
ATOM 1549 C C . LEU B 1 28 ? -1.447 11.336 15.734 1 98.69 28 LEU B C 1
ATOM 1551 O O . LEU B 1 28 ? -0.954 10.352 16.297 1 98.69 28 LEU B O 1
ATOM 1555 N N . GLN B 1 29 ? -2.346 12.094 16.297 1 98.38 29 GLN B N 1
ATOM 1556 C CA . GLN B 1 29 ? -3.012 11.773 17.562 1 98.38 29 GLN B CA 1
ATOM 1557 C C . GLN B 1 29 ? -4.527 11.742 17.391 1 98.38 29 GLN B C 1
ATOM 1559 O O . GLN B 1 29 ? -5.066 12.375 16.469 1 98.38 29 GLN B O 1
ATOM 1564 N N . ALA B 1 30 ? -5.203 11.008 18.312 1 98.06 30 ALA B N 1
ATOM 1565 C CA . ALA B 1 30 ? -6.656 10.906 18.219 1 98.06 30 ALA B CA 1
ATOM 1566 C C . ALA B 1 30 ? -7.312 12.281 18.359 1 98.06 30 ALA B C 1
ATOM 1568 O O . ALA B 1 30 ? -8.312 12.562 17.688 1 98.06 30 ALA B O 1
ATOM 1569 N N . SER B 1 31 ? -6.805 13.133 19.109 1 98.06 31 SER B N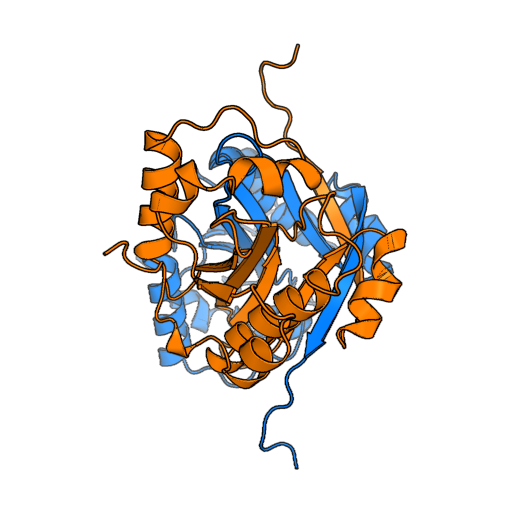 1
ATOM 1570 C CA . SER B 1 31 ? -7.383 14.445 19.391 1 98.06 31 SER B CA 1
ATOM 1571 C C . SER B 1 31 ? -7.262 15.359 18.172 1 98.06 31 SER B C 1
ATOM 1573 O O . SER B 1 31 ? -7.887 16.422 18.141 1 98.06 31 SER B O 1
ATOM 1575 N N . ASP B 1 32 ? -6.5 14.969 17.188 1 98.44 32 ASP B N 1
ATOM 1576 C CA . ASP B 1 32 ? -6.328 15.789 15.984 1 98.44 32 ASP B CA 1
ATOM 1577 C C . ASP B 1 32 ? -7.629 15.891 15.195 1 98.44 32 ASP B C 1
ATOM 1579 O O . ASP B 1 32 ? -7.762 16.75 14.312 1 98.44 32 ASP B O 1
ATOM 1583 N N . TYR B 1 33 ? -8.586 15.016 15.562 1 98.44 33 TYR B N 1
ATOM 1584 C CA . TYR B 1 33 ? -9.922 15.172 15.008 1 98.44 33 TYR B CA 1
ATOM 1585 C C . TYR B 1 33 ? -10.414 16.609 15.18 1 98.44 33 TYR B C 1
ATOM 1587 O O . TYR B 1 33 ? -11.086 17.141 14.297 1 98.44 33 TYR B O 1
ATOM 1595 N N . HIS B 1 34 ? -10.062 17.203 16.25 1 98.25 34 HIS B N 1
ATOM 1596 C CA . HIS B 1 34 ? -10.555 18.531 16.562 1 98.25 34 HIS B CA 1
ATOM 1597 C C . HIS B 1 34 ? -9.555 19.609 16.125 1 98.25 34 HIS B C 1
ATOM 1599 O O . HIS B 1 34 ? -9.727 20.781 16.453 1 98.25 34 HIS B O 1
ATOM 1605 N N . ARG B 1 35 ? -8.57 19.219 15.438 1 98.25 35 ARG B N 1
ATOM 1606 C CA . ARG B 1 35 ? -7.52 20.172 15.117 1 98.25 35 ARG B CA 1
ATOM 1607 C C . ARG B 1 35 ? -7.418 20.391 13.609 1 98.25 35 ARG B C 1
ATOM 1609 O O . ARG B 1 35 ? -6.398 20.875 13.109 1 98.25 35 ARG B O 1
ATOM 1616 N N . GLY B 1 36 ? -8.414 19.953 12.82 1 97.75 36 GLY B N 1
ATOM 1617 C CA . GLY B 1 36 ? -8.484 20.328 11.422 1 97.75 36 GLY B CA 1
ATOM 1618 C C . GLY B 1 36 ? -7.887 19.281 10.492 1 97.75 36 GLY B C 1
ATOM 1619 O O . GLY B 1 36 ? -7.617 19.562 9.328 1 97.75 36 GLY B O 1
ATOM 1620 N N . VAL B 1 37 ? -7.664 18.078 11.008 1 98.38 37 VAL B N 1
ATOM 1621 C CA . VAL B 1 37 ? -7.027 17.031 10.211 1 98.38 37 VAL B CA 1
ATOM 1622 C C . VAL B 1 37 ? -7.891 16.719 8.992 1 98.38 37 VAL B C 1
ATOM 1624 O O . VAL B 1 37 ? -7.379 16.594 7.875 1 98.38 37 VAL B O 1
ATOM 1627 N N . LEU B 1 38 ? -9.18 16.609 9.188 1 98.62 38 LEU B N 1
ATOM 1628 C CA . LEU B 1 38 ? -10.078 16.266 8.094 1 98.62 38 LEU B CA 1
ATOM 1629 C C . LEU B 1 38 ? -10.211 17.422 7.113 1 98.62 38 LEU B C 1
ATOM 1631 O O . LEU B 1 38 ? -10.305 17.203 5.902 1 98.62 38 LEU B O 1
ATOM 1635 N N . GLN B 1 39 ? -10.211 18.625 7.574 1 98.12 39 GLN B N 1
ATOM 1636 C CA . GLN B 1 39 ? -10.219 19.812 6.715 1 98.12 39 GLN B CA 1
ATOM 1637 C C . GLN B 1 39 ? -8.961 19.859 5.848 1 98.12 39 GLN B C 1
ATOM 1639 O O . GLN B 1 39 ? -9.039 20.203 4.66 1 98.12 39 GLN B O 1
ATOM 1644 N N . THR B 1 40 ? -7.848 19.578 6.406 1 98.62 40 THR B N 1
ATOM 1645 C CA . THR B 1 40 ? -6.59 19.562 5.668 1 98.62 40 THR B CA 1
ATOM 1646 C C . THR B 1 40 ? -6.609 18.469 4.594 1 98.62 40 THR B C 1
ATOM 1648 O O . THR B 1 40 ? -6.23 18.719 3.447 1 98.62 40 THR B O 1
ATOM 1651 N N . LEU B 1 41 ? -7.102 17.266 4.934 1 98.44 41 LEU B N 1
ATOM 1652 C CA . LEU B 1 41 ? -7.188 16.156 3.992 1 98.44 41 LEU B CA 1
ATOM 1653 C C . LEU B 1 41 ? -8.117 16.5 2.832 1 98.44 41 LEU B C 1
ATOM 1655 O O . LEU B 1 41 ? -7.922 16.016 1.713 1 98.44 41 LEU B O 1
ATOM 1659 N N . ALA B 1 42 ? -9.078 17.359 3.084 1 98.12 42 ALA B N 1
ATOM 1660 C CA . ALA B 1 42 ? -10.094 17.703 2.092 1 98.12 42 ALA B CA 1
ATOM 1661 C C . ALA B 1 42 ? -9.492 18.484 0.928 1 98.12 42 ALA B C 1
ATOM 1663 O O . ALA B 1 42 ? -10.117 18.609 -0.13 1 98.12 42 ALA B O 1
ATOM 1664 N N . VAL B 1 43 ? -8.328 19.047 1.078 1 97.19 43 VAL B N 1
ATOM 1665 C CA . VAL B 1 43 ? -7.633 19.719 -0.017 1 97.19 43 VAL B CA 1
ATOM 1666 C C . VAL B 1 43 ? -7.25 18.703 -1.087 1 97.19 43 VAL B C 1
ATOM 1668 O O . VAL B 1 43 ? -7.102 19.047 -2.26 1 97.19 43 VAL B O 1
ATOM 1671 N N . LEU B 1 44 ? -7.062 17.453 -0.668 1 97.06 44 LEU B N 1
ATOM 1672 C CA . LEU B 1 44 ? -6.605 16.375 -1.548 1 97.06 44 LEU B CA 1
ATOM 1673 C C . LEU B 1 44 ? -7.77 15.797 -2.338 1 97.06 44 LEU B C 1
ATOM 1675 O O . LEU B 1 44 ? -7.648 15.547 -3.539 1 97.06 44 LEU B O 1
ATOM 1679 N N . THR B 1 45 ? -8.836 15.461 -1.708 1 97.19 45 THR B N 1
ATOM 1680 C CA . THR B 1 45 ? -9.961 14.75 -2.295 1 97.19 45 THR B CA 1
ATOM 1681 C C . THR B 1 45 ? -11.172 14.797 -1.366 1 97.19 45 THR B C 1
ATOM 1683 O O . THR B 1 45 ? -11.148 15.484 -0.343 1 97.19 45 THR B O 1
ATOM 1686 N N . THR B 1 46 ? -12.219 14.062 -1.769 1 97.69 46 THR B N 1
ATOM 1687 C CA . THR B 1 46 ? -13.398 13.945 -0.92 1 97.69 46 THR B CA 1
ATOM 1688 C C . THR B 1 46 ? -13.086 13.125 0.33 1 97.69 46 THR B C 1
ATOM 1690 O O . THR B 1 46 ? -12.594 12 0.233 1 97.69 46 THR B O 1
ATOM 1693 N N . VAL B 1 47 ? -13.344 13.703 1.405 1 97.81 47 VAL B N 1
ATOM 1694 C CA . VAL B 1 47 ? -13.109 13.008 2.664 1 97.81 47 VAL B CA 1
ATOM 1695 C C . VAL B 1 47 ? -14.398 12.352 3.143 1 97.81 47 VAL B C 1
ATOM 1697 O O . VAL B 1 47 ? -14.406 11.18 3.529 1 97.81 47 VAL B O 1
ATOM 1700 N N . GLY B 1 48 ? -15.477 13.047 2.955 1 95.62 48 GLY B N 1
ATOM 1701 C CA . GLY B 1 48 ? -16.766 12.594 3.453 1 95.62 48 GLY B CA 1
ATOM 1702 C C . GLY B 1 48 ? -17.031 13.008 4.887 1 95.62 48 GLY B C 1
ATOM 1703 O O . GLY B 1 48 ? -16.219 13.711 5.496 1 95.62 48 GLY B O 1
ATOM 1704 N N . ASP B 1 49 ? -18.219 12.68 5.383 1 96.25 49 ASP B N 1
ATOM 1705 C CA . ASP B 1 49 ? -18.609 12.984 6.758 1 96.25 49 ASP B CA 1
ATOM 1706 C C . ASP B 1 49 ? -18.109 11.898 7.715 1 96.25 49 ASP B C 1
ATOM 1708 O O . ASP B 1 49 ? -18.75 10.852 7.863 1 96.25 49 ASP B O 1
ATOM 1712 N N . ILE B 1 50 ? -17.062 12.211 8.352 1 98.19 50 ILE B N 1
ATOM 1713 C CA . ILE B 1 50 ? -16.469 11.266 9.289 1 98.19 50 ILE B CA 1
ATOM 1714 C C . ILE B 1 50 ? -16.766 11.703 10.719 1 98.19 50 ILE B C 1
ATOM 1716 O O . ILE B 1 50 ? -16.359 12.789 11.141 1 98.19 50 ILE B O 1
ATOM 1720 N N . SER B 1 51 ? -17.438 10.906 11.477 1 98.5 51 SER B N 1
ATOM 1721 C CA . SER B 1 51 ? -17.688 11.203 12.883 1 98.5 51 SER B CA 1
ATOM 1722 C C . SER B 1 51 ? -16.422 11.062 13.719 1 98.5 51 SER B C 1
ATOM 1724 O O . SER B 1 51 ? -15.461 10.414 13.297 1 98.5 51 SER B O 1
ATOM 1726 N N . GLU B 1 52 ? -16.516 11.688 14.859 1 98.31 52 GLU B N 1
ATOM 1727 C CA . GLU B 1 52 ? -15.383 11.516 15.773 1 98.31 52 GLU B CA 1
ATOM 1728 C C . GLU B 1 52 ? -15.18 10.047 16.141 1 98.31 52 GLU B C 1
ATOM 1730 O O . GLU B 1 52 ? -14.047 9.578 16.219 1 98.31 52 GLU B O 1
ATOM 1735 N N . SER B 1 53 ? -16.281 9.367 16.344 1 98.44 53 SER B N 1
ATOM 1736 C CA . SER B 1 53 ? -16.203 7.953 16.688 1 98.44 53 SER B CA 1
ATOM 1737 C C . SER B 1 53 ? -15.523 7.152 15.578 1 98.44 53 SER B C 1
ATOM 1739 O O . SER B 1 53 ? -14.688 6.289 15.852 1 98.44 53 SER B O 1
ATOM 1741 N N . ASP B 1 54 ? -15.875 7.398 14.336 1 98.44 54 ASP B N 1
ATOM 1742 C CA . ASP B 1 54 ? -15.258 6.699 13.211 1 98.44 54 ASP B CA 1
ATOM 1743 C C . ASP B 1 54 ? -13.766 7.031 13.109 1 98.44 54 ASP B C 1
ATOM 1745 O O . ASP B 1 54 ? -12.953 6.16 12.812 1 98.44 54 ASP B O 1
ATOM 1749 N N . PHE B 1 55 ? -13.484 8.305 13.32 1 98.62 55 PHE B N 1
ATOM 1750 C CA . PHE B 1 55 ? -12.086 8.734 13.312 1 98.62 55 PHE B CA 1
ATOM 1751 C C . PHE B 1 55 ? -11.281 7.988 14.367 1 98.62 55 PHE B C 1
ATOM 1753 O O . PHE B 1 55 ? -10.195 7.48 14.086 1 98.62 55 PHE B O 1
ATOM 1760 N N . ILE B 1 56 ? -11.781 7.922 15.555 1 98.25 56 ILE B N 1
ATOM 1761 C CA . ILE B 1 56 ? -11.094 7.285 16.672 1 98.25 56 ILE B CA 1
ATOM 1762 C C . ILE B 1 56 ? -10.93 5.793 16.391 1 98.25 56 ILE B C 1
ATOM 1764 O O . ILE B 1 56 ? -9.891 5.207 16.688 1 98.25 56 ILE B O 1
ATOM 1768 N N . LYS B 1 57 ? -11.938 5.152 15.836 1 98.44 57 LYS B N 1
ATOM 1769 C CA . LYS B 1 57 ? -11.844 3.742 15.469 1 98.44 57 LYS B CA 1
ATOM 1770 C C . LYS B 1 57 ? -10.711 3.508 14.469 1 98.44 57 LYS B C 1
ATOM 1772 O O . LYS B 1 57 ? -9.953 2.547 14.602 1 98.44 57 LYS B O 1
ATOM 1777 N N . ARG B 1 58 ? -10.688 4.344 13.469 1 98.62 58 ARG B N 1
ATOM 1778 C CA . ARG B 1 58 ? -9.609 4.223 12.484 1 98.62 58 ARG B CA 1
ATOM 1779 C C . ARG B 1 58 ? -8.25 4.461 13.133 1 98.62 58 ARG B C 1
ATOM 1781 O O . ARG B 1 58 ? -7.293 3.734 12.867 1 98.62 58 ARG B O 1
ATOM 1788 N N . PHE B 1 59 ? -8.164 5.484 13.984 1 98.62 59 PHE B N 1
ATOM 1789 C CA . PHE B 1 59 ? -6.934 5.762 14.727 1 98.62 59 PHE B CA 1
ATOM 1790 C C . PHE B 1 59 ? -6.496 4.535 15.516 1 98.62 59 PHE B C 1
ATOM 1792 O O . PHE B 1 59 ? -5.32 4.164 15.492 1 98.62 59 PHE B O 1
ATOM 1799 N N . GLN B 1 60 ? -7.395 3.914 16.188 1 98.12 60 GLN B N 1
ATOM 1800 C CA . GLN B 1 60 ? -7.09 2.732 16.984 1 98.12 60 GLN B CA 1
ATOM 1801 C C . GLN B 1 60 ? -6.621 1.578 16.109 1 98.12 60 GLN B C 1
ATOM 1803 O O . GLN B 1 60 ? -5.703 0.842 16.484 1 98.12 60 GLN B O 1
ATOM 1808 N N . TYR B 1 61 ? -7.281 1.43 15 1 98.25 61 TYR B N 1
ATOM 1809 C CA . TYR B 1 61 ? -6.852 0.418 14.039 1 98.25 61 TYR B CA 1
ATOM 1810 C C . TYR B 1 61 ? -5.383 0.601 13.68 1 98.25 61 TYR B C 1
ATOM 1812 O O . TYR B 1 61 ? -4.609 -0.359 13.695 1 98.25 61 TYR B O 1
ATOM 1820 N N . TRP B 1 62 ? -5.039 1.865 13.352 1 98.44 62 TRP B N 1
ATOM 1821 C CA . TRP B 1 62 ? -3.66 2.176 12.992 1 98.44 62 TRP B CA 1
ATOM 1822 C C . TRP B 1 62 ? -2.729 1.974 14.188 1 98.44 62 TRP B C 1
ATOM 1824 O O . TRP B 1 62 ? -1.605 1.49 14.023 1 98.44 62 TRP B O 1
ATOM 1834 N N . GLN B 1 63 ? -3.199 2.387 15.273 1 97.12 63 GLN B N 1
ATOM 1835 C CA . GLN B 1 63 ? -2.381 2.268 16.469 1 97.12 63 GLN B CA 1
ATOM 1836 C C . GLN B 1 63 ? -2.045 0.809 16.766 1 97.12 63 GLN B C 1
ATOM 1838 O O . GLN B 1 63 ? -0.94 0.5 17.219 1 97.12 63 GLN B O 1
ATOM 1843 N N . ASP B 1 64 ? -2.988 -0.085 16.578 1 96.56 64 ASP B N 1
ATOM 1844 C CA . ASP B 1 64 ? -2.783 -1.518 16.766 1 96.56 64 ASP B CA 1
ATOM 1845 C C . ASP B 1 64 ? -1.829 -2.08 15.719 1 96.56 64 ASP B C 1
ATOM 1847 O O . ASP B 1 64 ? -1.36 -3.213 15.836 1 96.56 64 ASP B O 1
ATOM 1851 N N . ARG B 1 65 ? -1.528 -1.292 14.727 1 97.19 65 ARG B N 1
ATOM 1852 C CA . ARG B 1 65 ? -0.668 -1.673 13.609 1 97.19 65 ARG B CA 1
ATOM 1853 C C . ARG B 1 65 ? 0.426 -0.634 13.383 1 97.19 65 ARG B C 1
ATOM 1855 O O . ARG B 1 65 ? 0.649 -0.197 12.25 1 97.19 65 ARG B O 1
ATOM 1862 N N . ASN B 1 66 ? 0.992 -0.198 14.453 1 94.06 66 ASN B N 1
ATOM 1863 C CA . ASN B 1 66 ? 1.971 0.882 14.383 1 94.06 66 ASN B CA 1
ATOM 1864 C C . ASN B 1 66 ? 3.309 0.391 13.836 1 94.06 66 ASN B C 1
ATOM 1866 O O . ASN B 1 66 ? 4.316 1.092 13.93 1 94.06 66 ASN B O 1
ATOM 1870 N N . ASP B 1 67 ? 3.33 -0.864 13.32 1 96.56 67 ASP B N 1
ATOM 1871 C CA . ASP B 1 67 ? 4.445 -1.365 12.523 1 96.56 67 ASP B CA 1
ATOM 1872 C C . ASP B 1 67 ? 4.152 -1.244 11.031 1 96.56 67 ASP B C 1
ATOM 1874 O O . ASP B 1 67 ? 4.973 -1.639 10.195 1 96.56 67 ASP B O 1
ATOM 1878 N N . THR B 1 68 ? 3.006 -0.773 10.727 1 98.38 68 THR B N 1
ATOM 1879 C CA . THR B 1 68 ? 2.568 -0.723 9.336 1 98.38 68 THR B CA 1
ATOM 1880 C C . THR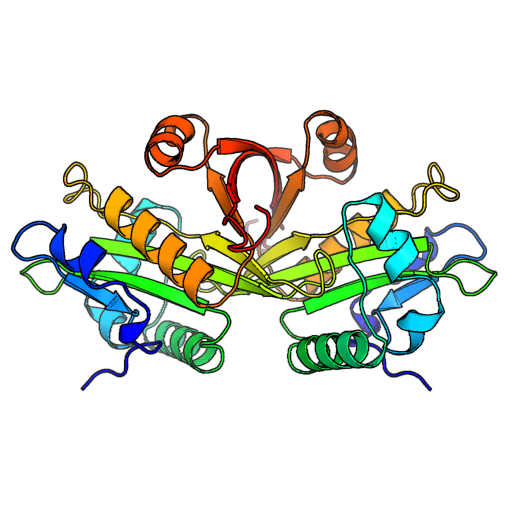 B 1 68 ? 2.193 0.702 8.938 1 98.38 68 THR B C 1
ATOM 1882 O O . THR B 1 68 ? 2.617 1.191 7.891 1 98.38 68 THR B O 1
ATOM 1885 N N . TYR B 1 69 ? 1.416 1.353 9.805 1 98.81 69 TYR B N 1
ATOM 1886 C CA . TYR B 1 69 ? 0.908 2.684 9.492 1 98.81 69 TYR B CA 1
ATOM 1887 C C . TYR B 1 69 ? 1.673 3.754 10.266 1 98.81 69 TYR B C 1
ATOM 1889 O O . TYR B 1 69 ? 1.694 3.744 11.492 1 98.81 69 TYR B O 1
ATOM 1897 N N . TYR B 1 70 ? 2.227 4.703 9.516 1 98.81 70 TYR B N 1
ATOM 1898 C CA . TYR B 1 70 ? 2.877 5.875 10.094 1 98.81 70 TYR B CA 1
ATOM 1899 C C . TYR B 1 70 ? 2.297 7.16 9.523 1 98.81 70 TYR B C 1
ATOM 1901 O O . TYR B 1 70 ? 2.73 7.629 8.469 1 98.81 70 TYR B O 1
ATOM 1909 N N . ASN B 1 71 ? 1.281 7.66 10.195 1 98.81 71 ASN B N 1
ATOM 1910 C CA . ASN B 1 71 ? 0.662 8.938 9.852 1 98.81 71 ASN B CA 1
ATOM 1911 C C . ASN B 1 71 ? 1.322 10.102 10.586 1 98.81 71 ASN B C 1
ATOM 1913 O O . ASN B 1 71 ? 1.476 10.062 11.805 1 98.81 71 ASN B O 1
ATOM 1917 N N . VAL B 1 72 ? 1.687 11.094 9.82 1 98.81 72 VAL B N 1
ATOM 1918 C CA . VAL B 1 72 ? 2.428 12.234 10.336 1 98.81 72 VAL B CA 1
ATOM 1919 C C . VAL B 1 72 ? 1.665 13.531 10.039 1 98.81 72 VAL B C 1
ATOM 1921 O O . VAL B 1 72 ? 1.049 13.664 8.984 1 98.81 72 VAL B O 1
ATOM 1924 N N . VAL B 1 73 ? 1.697 14.445 11 1 98.81 73 VAL B N 1
ATOM 1925 C CA . VAL B 1 73 ? 1.061 15.742 10.797 1 98.81 73 VAL B CA 1
ATOM 1926 C C . VAL B 1 73 ? 2.057 16.859 11.094 1 98.81 73 VAL B C 1
ATOM 1928 O O . VAL B 1 73 ? 3.012 16.672 11.844 1 98.81 73 VAL B O 1
ATOM 1931 N N . ILE B 1 74 ? 1.872 17.953 10.422 1 98.75 74 ILE B N 1
ATOM 1932 C CA . ILE B 1 74 ? 2.496 19.203 10.797 1 98.75 74 ILE B CA 1
ATOM 1933 C C . ILE B 1 74 ? 1.453 20.141 11.422 1 98.75 74 ILE B C 1
ATOM 1935 O O . ILE B 1 74 ? 0.345 20.281 10.898 1 98.75 74 ILE B O 1
ATOM 1939 N N . VAL B 1 75 ? 1.782 20.703 12.539 1 98.5 75 VAL B N 1
ATOM 1940 C CA . VAL B 1 75 ? 0.897 21.578 13.312 1 98.5 75 VAL B CA 1
ATOM 1941 C C . VAL B 1 75 ? 1.477 22.984 13.375 1 98.5 75 VAL B C 1
ATOM 1943 O O . VAL B 1 75 ? 2.682 23.156 13.562 1 98.5 75 VAL B O 1
ATOM 1946 N N . ASN B 1 76 ? 0.606 24 13.156 1 98.19 76 ASN B N 1
ATOM 1947 C CA . ASN B 1 76 ? 1.089 25.375 13.195 1 98.19 76 ASN B CA 1
ATOM 1948 C C . ASN B 1 76 ? 0.989 25.969 14.594 1 98.19 76 ASN B C 1
ATOM 1950 O O . ASN B 1 76 ? 0.673 25.266 15.555 1 98.19 76 ASN B O 1
ATOM 1954 N N . ASP B 1 77 ? 1.282 27.234 14.75 1 96.56 77 ASP B N 1
ATOM 1955 C CA . ASP B 1 77 ? 1.382 27.906 16.047 1 96.56 77 ASP B CA 1
ATOM 1956 C C . ASP B 1 77 ? 0 28.109 16.656 1 96.56 77 ASP B C 1
ATOM 1958 O O . ASP B 1 77 ? -0.114 28.516 17.812 1 96.56 77 ASP B O 1
ATOM 1962 N N . LYS B 1 78 ? -1.043 27.891 15.938 1 97.69 78 LYS B N 1
ATOM 1963 C CA . LYS B 1 78 ? -2.41 27.984 16.453 1 97.69 78 LYS B CA 1
ATOM 1964 C C . LYS B 1 78 ? -2.957 26.609 16.812 1 97.69 78 LYS B C 1
ATOM 1966 O O . LYS B 1 78 ? -4.172 26.422 16.938 1 97.69 78 LYS B O 1
ATOM 1971 N N . ASP B 1 79 ? -2.102 25.609 16.844 1 97.88 79 ASP B N 1
ATOM 1972 C CA . ASP B 1 79 ? -2.447 24.234 17.188 1 97.88 79 ASP B CA 1
ATOM 1973 C C . ASP B 1 79 ? -3.426 23.641 16.172 1 97.88 79 ASP B C 1
ATOM 1975 O O . ASP B 1 79 ? -4.379 22.953 16.547 1 97.88 79 ASP B O 1
ATOM 1979 N N . ARG B 1 80 ? -3.256 23.984 14.93 1 98.56 80 ARG B N 1
ATOM 1980 C CA . ARG B 1 80 ? -4.031 23.438 13.82 1 98.56 80 ARG B CA 1
ATOM 1981 C C . ARG B 1 80 ? -3.17 22.516 12.953 1 98.56 80 ARG B C 1
ATOM 1983 O O . ARG B 1 80 ? -2.021 22.844 12.648 1 98.56 80 ARG B O 1
ATOM 1990 N N . VAL B 1 81 ? -3.732 21.375 12.609 1 98.81 81 VAL B N 1
ATOM 1991 C CA . VAL B 1 81 ? -3.066 20.531 11.625 1 98.81 81 VAL B CA 1
ATOM 1992 C C . VAL B 1 81 ? -3.113 21.188 10.258 1 98.81 81 VAL B C 1
ATOM 1994 O O . VAL B 1 81 ? -4.191 21.516 9.75 1 98.81 81 VAL B O 1
ATOM 1997 N N . VAL B 1 82 ? -1.946 21.391 9.656 1 98.81 82 VAL B N 1
ATOM 1998 C CA . VAL B 1 82 ? -1.914 22.141 8.406 1 98.81 82 VAL B CA 1
ATOM 1999 C C . VAL B 1 82 ? -1.27 21.281 7.312 1 98.81 82 VAL B C 1
ATOM 2001 O O . VAL B 1 82 ? -1.243 21.688 6.141 1 98.81 82 VAL B O 1
ATOM 2004 N N . ALA B 1 83 ? -0.742 20.141 7.594 1 98.88 83 ALA B N 1
ATOM 2005 C CA . ALA B 1 83 ? -0.272 19.141 6.645 1 98.88 83 ALA B CA 1
ATOM 2006 C C . ALA B 1 83 ? -0.42 17.734 7.219 1 98.88 83 ALA B C 1
ATOM 2008 O O . ALA B 1 83 ? -0.32 17.531 8.438 1 98.88 83 ALA B O 1
ATOM 2009 N N . ILE B 1 84 ? -0.651 16.766 6.395 1 98.88 84 ILE B N 1
ATOM 2010 C CA . ILE B 1 84 ? -0.789 15.383 6.809 1 98.88 84 ILE B CA 1
ATOM 2011 C C . ILE B 1 84 ? -0.31 14.461 5.691 1 98.88 84 ILE B C 1
ATOM 2013 O O . ILE B 1 84 ? -0.459 14.781 4.508 1 98.88 84 ILE B O 1
ATOM 2017 N N . GLY B 1 85 ? 0.242 13.367 6.012 1 98.88 85 GLY B N 1
ATOM 2018 C CA . GLY B 1 85 ? 0.633 12.289 5.117 1 98.88 85 GLY B CA 1
ATOM 2019 C C . GLY B 1 85 ? 0.896 10.977 5.84 1 98.88 85 GLY B C 1
ATOM 2020 O O . GLY B 1 85 ? 0.955 10.945 7.07 1 98.88 85 GLY B O 1
ATOM 2021 N N . SER B 1 86 ? 1.011 9.953 5.074 1 98.81 86 SER B N 1
ATOM 2022 C CA . SER B 1 86 ? 1.233 8.633 5.652 1 98.81 86 SER B CA 1
ATOM 2023 C C . SER B 1 86 ? 2.254 7.84 4.844 1 98.81 86 SER B C 1
ATOM 2025 O O . SER B 1 86 ? 2.406 8.062 3.643 1 98.81 86 SER B O 1
ATOM 2027 N N . VAL B 1 87 ? 2.979 7.008 5.508 1 98.88 87 VAL B N 1
ATOM 2028 C CA . VAL B 1 87 ? 3.699 5.938 4.828 1 98.88 87 VAL B CA 1
ATOM 2029 C C . VAL B 1 87 ? 3.219 4.582 5.348 1 98.88 87 VAL B C 1
ATOM 2031 O O . VAL B 1 87 ? 3.17 4.359 6.559 1 98.88 87 VAL B O 1
ATOM 2034 N N . VAL B 1 88 ? 2.738 3.746 4.461 1 98.94 88 VAL B N 1
ATOM 2035 C CA . VAL B 1 88 ? 2.264 2.398 4.754 1 98.94 88 VAL B CA 1
ATOM 2036 C C . VAL B 1 88 ? 3.338 1.38 4.383 1 98.94 88 VAL B C 1
ATOM 2038 O O . VAL B 1 88 ? 3.74 1.285 3.223 1 98.94 88 VAL B O 1
ATOM 2041 N N . ILE B 1 89 ? 3.797 0.583 5.379 1 98.88 89 ILE B N 1
ATOM 2042 C CA . ILE B 1 89 ? 4.879 -0.373 5.176 1 98.88 89 ILE B CA 1
ATOM 2043 C C . ILE B 1 89 ? 4.305 -1.719 4.738 1 98.88 89 ILE B C 1
ATOM 2045 O O . ILE B 1 89 ? 3.494 -2.316 5.453 1 98.88 89 ILE B O 1
ATOM 2049 N N . GLU B 1 90 ? 4.66 -2.098 3.582 1 98.88 90 GLU B N 1
ATOM 2050 C CA . GLU B 1 90 ? 4.258 -3.393 3.041 1 98.88 90 GLU B CA 1
ATOM 2051 C C . GLU B 1 90 ? 5.371 -4.422 3.188 1 98.88 90 GLU B C 1
ATOM 2053 O O . GLU B 1 90 ? 6.488 -4.207 2.707 1 98.88 90 GLU B O 1
ATOM 2058 N N . ARG B 1 91 ? 5.094 -5.559 3.82 1 98.69 91 ARG B N 1
ATOM 2059 C CA . ARG B 1 91 ? 6.055 -6.648 3.93 1 98.69 91 ARG B CA 1
ATOM 2060 C C . ARG B 1 91 ? 5.945 -7.598 2.74 1 98.69 91 ARG B C 1
ATOM 2062 O O . ARG B 1 91 ? 4.844 -8.016 2.371 1 98.69 91 ARG B O 1
ATOM 2069 N N . LYS B 1 92 ? 7.082 -7.863 2.137 1 98.62 92 LYS B N 1
ATOM 2070 C CA . LYS B 1 92 ? 7.133 -8.633 0.894 1 98.62 92 LYS B CA 1
ATOM 2071 C C . LYS B 1 92 ? 7.977 -9.891 1.061 1 98.62 92 LYS B C 1
ATOM 2073 O O . LYS B 1 92 ? 8.609 -10.094 2.1 1 98.62 92 LYS B O 1
ATOM 2078 N N . LEU B 1 93 ? 7.945 -10.812 0.039 1 98.56 93 LEU B N 1
ATOM 2079 C CA . LEU B 1 93 ? 8.922 -11.891 -0.073 1 98.56 93 LEU B CA 1
ATOM 2080 C C . LEU B 1 93 ? 10.148 -11.438 -0.85 1 98.56 93 LEU B C 1
ATOM 2082 O O . LEU B 1 93 ? 11.281 -11.75 -0.471 1 98.56 93 LEU B O 1
ATOM 2086 N N . ILE B 1 94 ? 9.914 -10.734 -1.968 1 98.12 94 ILE B N 1
ATOM 2087 C CA . ILE B 1 94 ? 11.016 -10.32 -2.832 1 98.12 94 ILE B CA 1
ATOM 2088 C C . ILE B 1 94 ? 12 -9.461 -2.043 1 98.12 94 ILE B C 1
ATOM 2090 O O . ILE B 1 94 ? 11.633 -8.859 -1.029 1 98.12 94 ILE B O 1
ATOM 2094 N N . HIS B 1 95 ? 13.273 -9.523 -2.529 1 97.25 95 HIS B N 1
ATOM 2095 C CA . HIS B 1 95 ? 14.375 -8.789 -1.91 1 97.25 95 HIS B CA 1
ATOM 2096 C C . HIS B 1 95 ? 14.594 -9.242 -0.471 1 97.25 95 HIS B C 1
ATOM 2098 O O . HIS B 1 95 ? 14.672 -8.414 0.441 1 97.25 95 HIS B O 1
ATOM 2104 N N . HIS B 1 96 ? 14.672 -10.609 -0.251 1 97.19 96 HIS B N 1
ATOM 2105 C CA . HIS B 1 96 ? 14.992 -11.25 1.02 1 97.19 96 HIS B CA 1
ATOM 2106 C C . HIS B 1 96 ? 13.977 -10.875 2.096 1 97.19 96 HIS B C 1
ATOM 2108 O O . HIS B 1 96 ? 14.352 -10.461 3.195 1 97.19 96 HIS B O 1
ATOM 2114 N N . CYS B 1 97 ? 12.68 -10.938 1.742 1 97.94 97 CYS B N 1
ATOM 2115 C CA . CYS B 1 97 ? 11.578 -10.648 2.658 1 97.94 97 CYS B CA 1
ATOM 2116 C C . CYS B 1 97 ? 11.656 -9.211 3.154 1 97.94 97 CYS B C 1
ATOM 2118 O O . CYS B 1 97 ? 11.375 -8.938 4.324 1 97.94 97 CYS B O 1
ATOM 2120 N N . ALA B 1 98 ? 12.039 -8.266 2.293 1 97.44 98 ALA B N 1
ATOM 2121 C CA . ALA B 1 98 ? 12.133 -6.855 2.652 1 97.44 98 ALA B CA 1
ATOM 2122 C C . ALA B 1 98 ? 10.75 -6.207 2.709 1 97.44 98 ALA B C 1
ATOM 2124 O O . ALA B 1 98 ? 9.734 -6.891 2.582 1 97.44 98 ALA B O 1
ATOM 2125 N N . SER B 1 99 ? 10.75 -4.945 3.102 1 98.44 99 SER B N 1
ATOM 2126 C CA . SER B 1 99 ? 9.531 -4.137 3.076 1 98.44 99 SER B CA 1
ATOM 2127 C C . SER B 1 99 ? 9.664 -2.969 2.109 1 98.44 99 SER B C 1
ATOM 2129 O O . SER B 1 99 ? 10.773 -2.527 1.807 1 98.44 99 SER B O 1
ATOM 2131 N N . ALA B 1 100 ? 8.578 -2.557 1.592 1 98.62 100 ALA B N 1
ATOM 2132 C CA . ALA B 1 100 ? 8.477 -1.331 0.805 1 98.62 100 ALA B CA 1
ATOM 2133 C C . ALA B 1 100 ? 7.496 -0.35 1.44 1 98.62 100 ALA B C 1
ATOM 2135 O O . ALA B 1 100 ? 6.484 -0.759 2.018 1 98.62 100 ALA B O 1
ATOM 2136 N N . GLY B 1 101 ? 7.824 0.925 1.385 1 98.88 101 GLY B N 1
ATOM 2137 C CA . GLY B 1 101 ? 6.914 1.946 1.878 1 98.88 101 GLY B CA 1
ATOM 2138 C C . GLY B 1 101 ? 6.066 2.568 0.786 1 98.88 101 GLY B C 1
ATOM 2139 O O . GLY B 1 101 ? 6.574 2.908 -0.285 1 98.88 101 GLY B O 1
ATOM 2140 N N . HIS B 1 102 ? 4.766 2.686 1.026 1 98.94 102 HIS B N 1
ATOM 2141 C CA . HIS B 1 102 ? 3.844 3.441 0.186 1 98.94 102 HIS B CA 1
ATOM 2142 C C . HIS B 1 102 ? 3.494 4.785 0.821 1 98.94 102 HIS B C 1
ATOM 2144 O O . HIS B 1 102 ? 2.828 4.828 1.857 1 98.94 102 HIS B O 1
ATOM 2150 N N . ILE B 1 103 ? 3.957 5.863 0.217 1 98.94 103 ILE B N 1
ATOM 2151 C CA . ILE B 1 103 ? 3.551 7.18 0.697 1 98.94 103 ILE B CA 1
ATOM 2152 C C . ILE B 1 103 ? 2.184 7.539 0.12 1 98.94 103 ILE B C 1
ATOM 2154 O O . ILE B 1 103 ? 1.967 7.434 -1.089 1 98.94 103 ILE B O 1
ATOM 2158 N N . GLU B 1 104 ? 1.287 7.949 1.012 1 98.75 104 GLU B N 1
ATOM 2159 C CA . GLU B 1 104 ? -0.118 8.133 0.659 1 98.75 104 GLU B CA 1
ATOM 2160 C C . GLU B 1 104 ? -0.698 9.375 1.324 1 98.75 104 GLU B C 1
ATOM 2162 O O . GLU B 1 104 ? -0.219 9.805 2.375 1 98.75 104 GLU B O 1
ATOM 2167 N N . ASP B 1 105 ? -1.716 9.984 0.697 1 98.56 105 ASP B N 1
ATOM 2168 C CA . ASP B 1 105 ? -2.623 10.977 1.262 1 98.56 105 ASP B CA 1
ATOM 2169 C C . ASP B 1 105 ? -1.86 12.211 1.739 1 98.56 105 ASP B C 1
ATOM 2171 O O . ASP B 1 105 ? -2.061 12.672 2.865 1 98.56 105 ASP B O 1
ATOM 2175 N N . ILE B 1 106 ? -1.005 12.719 0.877 1 98.75 106 ILE B N 1
ATOM 2176 C CA . ILE B 1 106 ? -0.238 13.93 1.155 1 98.75 106 ILE B CA 1
ATOM 2177 C C . ILE B 1 106 ? -1.109 15.164 0.919 1 98.75 106 ILE B C 1
ATOM 2179 O O . ILE B 1 106 ? -1.584 15.391 -0.196 1 98.75 106 ILE B O 1
ATOM 2183 N N . ALA B 1 107 ? -1.312 15.922 1.938 1 98.69 107 ALA B N 1
ATOM 2184 C CA . ALA B 1 107 ? -2.107 17.141 1.827 1 98.69 107 ALA B CA 1
ATOM 2185 C C . ALA B 1 107 ? -1.51 18.266 2.67 1 98.69 107 ALA B C 1
ATOM 2187 O O . ALA B 1 107 ? -1.045 18.031 3.789 1 98.69 107 ALA B O 1
ATOM 2188 N N . VAL B 1 108 ? -1.437 19.391 2.146 1 98.69 108 VAL B N 1
ATOM 2189 C CA . VAL B 1 108 ? -1.081 20.625 2.824 1 98.69 108 VAL B CA 1
ATOM 2190 C C . VAL B 1 108 ? -2.223 21.641 2.693 1 98.69 108 VAL B C 1
ATOM 2192 O O . VAL B 1 108 ? -2.736 21.859 1.595 1 98.69 108 VAL B O 1
ATOM 2195 N N . ALA B 1 109 ? -2.625 22.188 3.863 1 98.38 109 ALA B N 1
ATOM 2196 C CA . ALA B 1 109 ? -3.68 23.203 3.834 1 98.38 109 ALA B CA 1
ATOM 2197 C C . ALA B 1 109 ? -3.369 24.297 2.816 1 98.38 109 ALA B C 1
ATOM 2199 O O . ALA B 1 109 ? -2.232 24.766 2.73 1 98.38 109 ALA B O 1
ATOM 2200 N N . SER B 1 110 ? -4.383 24.734 2.09 1 96.5 110 SER B N 1
ATOM 2201 C CA . SER B 1 110 ? -4.195 25.703 1.017 1 96.5 110 SER B CA 1
ATOM 2202 C C . SER B 1 110 ? -3.605 27.016 1.544 1 96.5 110 SER B C 1
ATOM 2204 O O . SER B 1 110 ? -2.783 27.641 0.875 1 96.5 110 SER B O 1
ATOM 2206 N N . SER B 1 111 ? -3.98 27.391 2.719 1 95.19 111 SER B N 1
ATOM 2207 C CA . SER B 1 111 ? -3.539 28.641 3.32 1 95.19 111 SER B CA 1
ATOM 2208 C C . SER B 1 111 ? -2.074 28.562 3.736 1 95.19 111 SER B C 1
ATOM 2210 O O . SER B 1 111 ? -1.469 29.594 4.078 1 95.19 111 SER B O 1
ATOM 2212 N N . GLU B 1 112 ? -1.539 27.359 3.701 1 95.56 112 GLU B N 1
ATOM 2213 C CA . GLU B 1 112 ? -0.196 27.156 4.234 1 95.56 112 GLU B CA 1
ATOM 2214 C C . GLU B 1 112 ? 0.766 26.688 3.139 1 95.56 112 GLU B C 1
ATOM 2216 O O . GLU B 1 112 ? 1.877 26.25 3.428 1 95.56 112 GLU B O 1
ATOM 2221 N N . GLN B 1 113 ? 0.315 26.781 1.928 1 90.69 113 GLN B N 1
ATOM 2222 C CA . GLN B 1 113 ? 1.154 26.375 0.811 1 90.69 113 GLN B CA 1
ATOM 2223 C C . GLN B 1 113 ? 2.252 27.391 0.532 1 90.69 113 GLN B C 1
ATOM 2225 O O . GLN B 1 113 ? 2.127 28.562 0.901 1 90.69 113 GLN B O 1
ATOM 2230 N N . GLY B 1 114 ? 3.441 26.938 0.042 1 91.25 114 GLY B N 1
ATOM 2231 C CA . GLY B 1 114 ? 4.559 27.812 -0.264 1 91.25 114 GLY B CA 1
ATOM 2232 C C . GLY B 1 114 ? 5.574 27.891 0.861 1 91.25 114 GLY B C 1
ATOM 2233 O O . GLY B 1 114 ? 6.57 28.609 0.751 1 91.25 114 GLY B O 1
ATOM 2234 N N . LYS B 1 115 ? 5.406 27.203 1.913 1 94.06 115 LYS B N 1
ATOM 2235 C CA . LYS B 1 115 ? 6.277 27.234 3.084 1 94.06 115 LYS B CA 1
ATOM 2236 C C . LYS B 1 115 ? 7.141 25.969 3.15 1 94.06 115 LYS B C 1
ATOM 2238 O O . LYS B 1 115 ? 7.727 25.672 4.191 1 94.06 115 LYS B O 1
ATOM 2243 N N . LYS B 1 116 ? 7.098 25.156 2.115 1 95.81 116 LYS B N 1
ATOM 2244 C CA . LYS B 1 116 ? 7.883 23.938 1.974 1 95.81 116 LYS B CA 1
ATOM 2245 C C . LYS B 1 116 ? 7.422 22.875 2.965 1 95.81 116 LYS B C 1
ATOM 2247 O O . LYS B 1 116 ? 8.211 22 3.363 1 95.81 116 LYS B O 1
ATOM 2252 N N . LEU B 1 117 ? 6.215 23 3.463 1 97.88 117 LEU B N 1
ATOM 2253 C CA . LEU B 1 117 ? 5.691 22.016 4.414 1 97.88 117 LEU B CA 1
ATOM 2254 C C . LEU B 1 117 ? 5.586 20.641 3.775 1 97.88 117 LEU B C 1
ATOM 2256 O O . LEU B 1 117 ? 5.859 19.625 4.426 1 97.88 117 LEU B O 1
ATOM 2260 N N . GLY B 1 118 ? 5.145 20.625 2.492 1 98 118 GLY B N 1
ATOM 2261 C CA . GLY B 1 118 ? 5.098 19.359 1.774 1 98 118 GLY B CA 1
ATOM 2262 C C . GLY B 1 118 ? 6.441 18.672 1.704 1 98 118 GLY B C 1
ATOM 2263 O O . GLY B 1 118 ? 6.527 17.453 1.9 1 98 118 GLY B O 1
ATOM 2264 N N . LEU B 1 119 ? 7.453 19.469 1.436 1 97.44 119 LEU B N 1
ATOM 2265 C CA . LEU B 1 119 ? 8.805 18.938 1.346 1 97.44 119 LEU B CA 1
ATOM 2266 C C . LEU B 1 119 ? 9.227 18.297 2.668 1 97.44 119 LEU B C 1
ATOM 2268 O O . LEU B 1 119 ? 9.75 17.188 2.688 1 97.44 119 LEU B O 1
ATOM 2272 N N . HIS B 1 120 ? 9.008 18.953 3.779 1 97.69 120 HIS B N 1
ATOM 2273 C CA . HIS B 1 120 ? 9.375 18.438 5.094 1 97.69 120 HIS B CA 1
ATOM 2274 C C . HIS B 1 120 ? 8.578 17.188 5.441 1 97.69 120 HIS B C 1
ATOM 2276 O O . HIS B 1 120 ? 9.109 16.25 6.039 1 97.69 120 HIS B O 1
ATOM 2282 N N . LEU B 1 121 ? 7.332 17.234 5.074 1 98.5 121 LEU B N 1
ATOM 2283 C CA . LEU B 1 121 ? 6.469 16.078 5.305 1 98.5 121 LEU B CA 1
ATOM 2284 C C . LEU B 1 121 ? 6.984 14.852 4.555 1 98.5 121 LEU B C 1
ATOM 2286 O O . LEU B 1 121 ? 7.145 13.781 5.141 1 98.5 121 LEU B O 1
ATOM 2290 N N . ILE B 1 122 ? 7.293 14.961 3.285 1 98.69 122 ILE B N 1
ATOM 2291 C CA . ILE B 1 122 ? 7.773 13.867 2.447 1 98.69 122 ILE B CA 1
ATOM 2292 C C . ILE B 1 122 ? 9.109 13.359 2.979 1 98.69 122 ILE B C 1
ATOM 2294 O O . ILE B 1 122 ? 9.328 12.148 3.068 1 98.69 122 ILE B O 1
ATOM 2298 N N . ASN B 1 123 ? 9.992 14.258 3.312 1 98.06 123 ASN B N 1
ATOM 2299 C CA . ASN B 1 123 ? 11.273 13.859 3.873 1 98.06 123 ASN B CA 1
ATOM 2300 C C . ASN B 1 123 ? 11.102 13.047 5.152 1 98.06 123 ASN B C 1
ATOM 2302 O O . ASN B 1 123 ? 11.812 12.062 5.367 1 98.06 123 ASN B O 1
ATOM 2306 N N . THR B 1 124 ? 10.211 13.492 5.969 1 98.62 124 THR B N 1
ATOM 2307 C CA . THR B 1 124 ? 9.945 12.797 7.223 1 98.62 124 THR B CA 1
ATOM 2308 C C . THR B 1 124 ? 9.438 11.383 6.961 1 98.62 124 THR B C 1
ATOM 2310 O O . THR B 1 124 ? 9.953 10.414 7.523 1 98.62 124 THR B O 1
ATOM 2313 N N . LEU B 1 125 ? 8.414 11.258 6.125 1 98.81 125 LEU B N 1
ATOM 2314 C CA . LEU B 1 125 ? 7.824 9.961 5.812 1 98.81 125 LEU B CA 1
ATOM 2315 C C . LEU B 1 125 ? 8.859 9.031 5.188 1 98.81 125 LEU B C 1
ATOM 2317 O O . LEU B 1 125 ? 8.914 7.844 5.516 1 98.81 125 LEU B O 1
ATOM 2321 N N . THR B 1 126 ? 9.68 9.57 4.332 1 98.62 126 THR B N 1
ATOM 2322 C CA . THR B 1 126 ? 10.758 8.812 3.697 1 98.62 126 THR B CA 1
ATOM 2323 C C . THR B 1 126 ? 11.75 8.305 4.738 1 98.62 126 THR B C 1
ATOM 2325 O O . THR B 1 126 ? 12.125 7.129 4.723 1 98.62 126 THR B O 1
ATOM 2328 N N . ALA B 1 127 ? 12.117 9.172 5.609 1 98.19 127 ALA B N 1
ATOM 2329 C CA . ALA B 1 127 ? 13.07 8.805 6.656 1 98.19 127 ALA B CA 1
ATOM 2330 C C . ALA B 1 127 ? 12.5 7.707 7.555 1 98.19 127 ALA B C 1
ATOM 2332 O O . ALA B 1 127 ? 13.211 6.785 7.953 1 98.19 127 ALA B O 1
ATOM 2333 N N . ILE B 1 128 ? 11.25 7.828 7.93 1 98.44 128 ILE B N 1
ATOM 2334 C CA . ILE B 1 128 ? 10.594 6.82 8.758 1 98.44 128 ILE B CA 1
ATOM 2335 C C . ILE B 1 128 ? 10.656 5.465 8.062 1 98.44 128 ILE B C 1
ATOM 2337 O O . ILE B 1 128 ? 11.031 4.461 8.672 1 98.44 128 ILE B O 1
ATOM 2341 N N . ALA B 1 129 ? 10.297 5.395 6.773 1 98.56 129 ALA B N 1
ATOM 2342 C CA . ALA B 1 129 ? 10.32 4.148 6.016 1 98.56 129 ALA B CA 1
ATOM 2343 C C . ALA B 1 129 ? 11.719 3.52 6.043 1 98.56 129 ALA B C 1
ATOM 2345 O O . ALA B 1 129 ? 11.852 2.312 6.254 1 98.56 129 ALA B O 1
ATOM 2346 N N . GLU B 1 130 ? 12.711 4.344 5.84 1 97.75 130 GLU B N 1
ATOM 2347 C CA . GLU B 1 130 ? 14.086 3.857 5.871 1 97.75 130 GLU B CA 1
ATOM 2348 C C . GLU B 1 130 ? 14.445 3.305 7.246 1 97.75 130 GLU B C 1
ATOM 2350 O O . GLU B 1 130 ? 15.031 2.225 7.352 1 97.75 130 GLU B O 1
ATOM 2355 N N . GLN B 1 131 ? 14.07 3.988 8.211 1 96.81 131 GLN B N 1
ATOM 2356 C CA . GLN B 1 131 ? 14.422 3.623 9.578 1 96.81 131 GLN B CA 1
ATOM 2357 C C . GLN B 1 131 ? 13.781 2.295 9.977 1 96.81 131 GLN B C 1
ATOM 2359 O O . GLN B 1 131 ? 14.359 1.527 10.75 1 96.81 131 GLN B O 1
ATOM 2364 N N . VAL B 1 132 ? 12.648 2.084 9.453 1 97.31 132 VAL B N 1
ATOM 2365 C CA . VAL B 1 132 ? 11.961 0.867 9.875 1 97.31 132 VAL B CA 1
ATOM 2366 C C . VAL B 1 132 ? 12.312 -0.282 8.938 1 97.31 132 VAL B C 1
ATOM 2368 O O . VAL B 1 132 ? 11.734 -1.368 9.031 1 97.31 132 VAL B O 1
ATOM 2371 N N . GLY B 1 133 ? 13.172 -0.015 7.949 1 96.12 133 GLY B N 1
ATOM 2372 C CA . GLY B 1 133 ? 13.82 -1.126 7.27 1 96.12 133 GLY B CA 1
ATOM 2373 C C . GLY B 1 133 ? 13.32 -1.325 5.852 1 96.12 133 GLY B C 1
ATOM 2374 O O . GLY B 1 133 ? 13.633 -2.334 5.215 1 96.12 133 GLY B O 1
ATOM 2375 N N . ALA B 1 134 ? 12.531 -0.449 5.344 1 98.06 134 ALA B N 1
ATOM 2376 C CA . ALA B 1 134 ? 12.125 -0.572 3.945 1 98.06 134 ALA B CA 1
ATOM 2377 C C . ALA B 1 134 ? 13.32 -0.426 3.01 1 98.06 134 ALA B C 1
ATOM 2379 O O . ALA B 1 134 ? 14.266 0.309 3.307 1 98.06 134 ALA B O 1
ATOM 2380 N N . TYR B 1 135 ? 13.289 -1.146 1.869 1 97.81 135 TYR B N 1
ATOM 2381 C CA . TYR B 1 135 ? 14.398 -1.045 0.918 1 97.81 135 TYR B CA 1
ATOM 2382 C C . TYR B 1 135 ? 14.141 0.063 -0.097 1 97.81 135 TYR B C 1
ATOM 2384 O O . TYR B 1 135 ? 15.062 0.493 -0.797 1 97.81 135 TYR B O 1
ATOM 2392 N N . LYS B 1 136 ? 12.867 0.498 -0.167 1 98.62 136 LYS B N 1
ATOM 2393 C CA . LYS B 1 136 ? 12.469 1.608 -1.027 1 98.62 136 LYS B CA 1
ATOM 2394 C C . LYS B 1 136 ? 11.156 2.219 -0.562 1 98.62 136 LYS B C 1
ATOM 2396 O O . LYS B 1 136 ? 10.438 1.62 0.242 1 98.62 136 LYS B O 1
ATOM 2401 N N . VAL B 1 137 ? 10.875 3.416 -1.082 1 98.81 137 VAL B N 1
ATOM 2402 C CA . VAL B 1 137 ? 9.562 4.043 -0.953 1 98.81 137 VAL B CA 1
ATOM 2403 C C . VAL B 1 137 ? 9.031 4.418 -2.334 1 98.81 137 VAL B C 1
ATOM 2405 O O . VAL B 1 137 ? 9.805 4.797 -3.221 1 98.81 137 VAL B O 1
ATOM 2408 N N . ILE B 1 138 ? 7.711 4.242 -2.445 1 98.94 138 ILE B N 1
ATOM 2409 C CA . ILE B 1 138 ? 7.066 4.602 -3.705 1 98.94 138 ILE B CA 1
ATOM 2410 C C . ILE B 1 138 ? 5.836 5.465 -3.428 1 98.94 138 ILE B C 1
ATOM 2412 O O . ILE B 1 138 ? 5.305 5.457 -2.314 1 98.94 138 ILE B O 1
ATOM 2416 N N . LEU B 1 139 ? 5.457 6.219 -4.363 1 98.88 139 LEU B N 1
ATOM 2417 C CA . LEU B 1 139 ? 4.211 6.977 -4.359 1 98.88 139 LEU B CA 1
ATOM 2418 C C . LEU B 1 139 ? 3.711 7.207 -5.781 1 98.88 139 LEU B C 1
ATOM 2420 O O . LEU B 1 139 ? 4.438 6.965 -6.746 1 98.88 139 LEU B O 1
ATOM 2424 N N . ASP B 1 140 ? 2.447 7.617 -5.871 1 98.88 140 ASP B N 1
ATOM 2425 C CA . ASP B 1 140 ? 1.831 7.965 -7.148 1 98.88 140 ASP B CA 1
ATOM 2426 C C . ASP B 1 140 ? 1.401 9.43 -7.172 1 98.88 140 ASP B C 1
ATOM 2428 O O . ASP B 1 140 ? 0.924 9.961 -6.168 1 98.88 140 ASP B O 1
ATOM 2432 N N . CYS B 1 141 ? 1.572 10.031 -8.297 1 98.69 141 CYS B N 1
ATOM 2433 C CA . CYS B 1 141 ? 1.192 11.438 -8.398 1 98.69 141 CYS B CA 1
ATOM 2434 C C . CYS B 1 141 ? 0.816 11.805 -9.828 1 98.69 141 CYS B C 1
ATOM 2436 O O . CYS B 1 141 ? 1.101 11.047 -10.758 1 98.69 141 CYS B O 1
ATOM 2438 N N . SER B 1 142 ? 0.151 12.945 -9.969 1 98.38 142 SER B N 1
ATOM 2439 C CA . SER B 1 142 ? -0.128 13.516 -11.281 1 98.38 142 SER B CA 1
ATOM 2440 C C . SER B 1 142 ? 1.126 14.125 -11.898 1 98.38 142 SER B C 1
ATOM 2442 O O . SER B 1 142 ? 2.111 14.375 -11.203 1 98.38 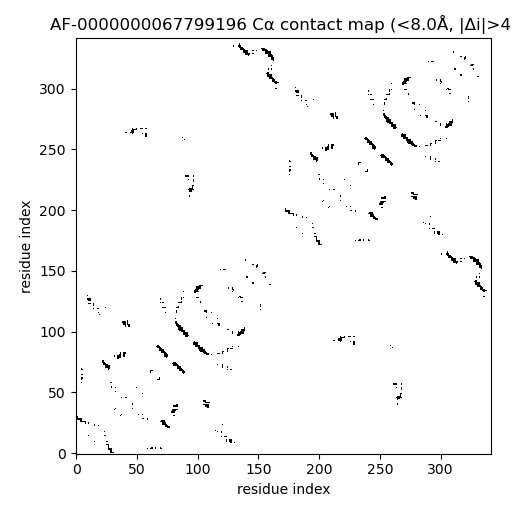142 SER B O 1
ATOM 2444 N N . ASP B 1 143 ? 1.001 14.398 -13.234 1 98.25 143 ASP B N 1
ATOM 2445 C CA . ASP B 1 143 ? 2.117 14.977 -13.977 1 98.25 143 ASP B CA 1
ATOM 2446 C C . ASP B 1 143 ? 2.576 16.281 -13.336 1 98.25 143 ASP B C 1
ATOM 2448 O O . ASP B 1 143 ? 3.775 16.547 -13.25 1 98.25 143 ASP B O 1
ATOM 2452 N N . LYS B 1 144 ? 1.646 17.078 -12.938 1 97.88 144 LYS B N 1
ATOM 2453 C CA . LYS B 1 144 ? 1.952 18.406 -12.43 1 97.88 144 LYS B CA 1
ATOM 2454 C C . LYS B 1 144 ? 2.801 18.344 -11.164 1 97.88 144 LYS B C 1
ATOM 2456 O O . LYS B 1 144 ? 3.512 19.281 -10.828 1 97.88 144 LYS B O 1
ATOM 2461 N N . ASN B 1 145 ? 2.773 17.188 -10.43 1 98.06 145 ASN B N 1
ATOM 2462 C CA . ASN B 1 145 ? 3.465 17.078 -9.148 1 98.06 145 ASN B CA 1
ATOM 2463 C C . ASN B 1 145 ? 4.797 16.344 -9.297 1 98.06 145 ASN B C 1
ATOM 2465 O O . ASN B 1 145 ? 5.566 16.25 -8.336 1 98.06 145 ASN B O 1
ATOM 2469 N N . VAL B 1 146 ? 5.098 15.812 -10.469 1 98.69 146 VAL B N 1
ATOM 2470 C CA . VAL B 1 146 ? 6.328 15.062 -10.703 1 98.69 146 VAL B CA 1
ATOM 2471 C C . VAL B 1 146 ? 7.535 15.914 -10.32 1 98.69 146 VAL B C 1
ATOM 2473 O O . VAL B 1 146 ? 8.398 15.461 -9.562 1 98.69 146 VAL B O 1
ATOM 2476 N N . PRO B 1 147 ? 7.625 17.203 -10.75 1 98.5 147 PRO B N 1
ATOM 2477 C CA . PRO B 1 147 ? 8.797 18 -10.391 1 98.5 147 PRO B CA 1
ATOM 2478 C C . PRO B 1 147 ? 8.961 18.156 -8.875 1 98.5 147 PRO B C 1
ATOM 2480 O O . PRO B 1 147 ? 10.086 18.188 -8.375 1 98.5 147 PRO B O 1
ATOM 2483 N N . PHE B 1 148 ? 7.863 18.312 -8.18 1 98.31 148 PHE B N 1
ATOM 2484 C CA . PHE B 1 148 ? 7.922 18.422 -6.73 1 98.31 148 PHE B CA 1
ATOM 2485 C C . PHE B 1 148 ? 8.594 17.203 -6.113 1 98.31 148 PHE B C 1
ATOM 2487 O O . PHE B 1 148 ? 9.492 17.328 -5.277 1 98.31 148 PHE B O 1
ATOM 2494 N N . TYR B 1 149 ? 8.211 16 -6.52 1 98.75 149 TYR B N 1
ATOM 2495 C CA . TYR B 1 149 ? 8.742 14.781 -5.906 1 98.75 149 TYR B CA 1
ATOM 2496 C C . TYR B 1 149 ? 10.172 14.516 -6.371 1 98.75 149 TYR B C 1
ATOM 2498 O O . TYR B 1 149 ? 10.969 13.93 -5.641 1 98.75 149 TYR B O 1
ATOM 2506 N N . GLU B 1 150 ? 10.484 14.93 -7.586 1 98.81 150 GLU B N 1
ATOM 2507 C CA . GLU B 1 150 ? 11.883 14.883 -8.008 1 98.81 150 GLU B CA 1
ATOM 2508 C C . GLU B 1 150 ? 12.766 15.711 -7.086 1 98.81 150 GLU B C 1
ATOM 2510 O O . GLU B 1 150 ? 13.867 15.289 -6.734 1 98.81 150 GLU B O 1
ATOM 2515 N N . LYS B 1 151 ? 12.281 16.875 -6.699 1 97.94 151 LYS B N 1
ATOM 2516 C CA . LYS B 1 151 ? 13 17.719 -5.762 1 97.94 151 LYS B CA 1
ATOM 2517 C C . LYS B 1 151 ? 13.156 17.047 -4.406 1 97.94 151 LYS B C 1
ATOM 2519 O O . LYS B 1 151 ? 14.102 17.328 -3.668 1 97.94 151 LYS B O 1
ATOM 2524 N N . CYS B 1 152 ? 12.258 16.188 -4.074 1 97.81 152 CYS B N 1
ATOM 2525 C CA . CYS B 1 152 ? 12.312 15.445 -2.82 1 97.81 152 CYS B CA 1
ATOM 2526 C C . CYS B 1 152 ? 13.258 14.25 -2.934 1 97.81 152 CYS B C 1
ATOM 2528 O O . CYS B 1 152 ? 13.414 13.492 -1.979 1 97.81 152 CYS B O 1
ATOM 2530 N N . GLY B 1 153 ? 13.812 13.945 -4.105 1 98.31 153 GLY B N 1
ATOM 2531 C CA . GLY B 1 153 ? 14.781 12.875 -4.277 1 98.31 153 GLY B CA 1
ATOM 2532 C C . GLY B 1 153 ? 14.203 11.656 -4.98 1 98.31 153 GLY B C 1
ATOM 2533 O O . GLY B 1 153 ? 14.898 10.648 -5.152 1 98.31 153 GLY B O 1
ATOM 2534 N N . TYR B 1 154 ? 12.953 11.758 -5.383 1 98.88 154 TYR B N 1
ATOM 2535 C CA . TYR B 1 154 ? 12.32 10.641 -6.082 1 98.88 154 TYR B CA 1
ATOM 2536 C C . TYR B 1 154 ? 12.609 10.703 -7.578 1 98.88 154 TYR B C 1
ATOM 2538 O O . TYR B 1 154 ? 12.938 11.766 -8.109 1 98.88 154 TYR B O 1
ATOM 2546 N N . THR B 1 155 ? 12.469 9.539 -8.219 1 98.81 155 THR B N 1
ATOM 2547 C CA . THR B 1 155 ? 12.578 9.453 -9.672 1 98.81 155 THR B CA 1
ATOM 2548 C C . THR B 1 155 ? 11.359 8.773 -10.273 1 98.81 155 THR B C 1
ATOM 2550 O O . THR B 1 155 ? 10.75 7.906 -9.641 1 98.81 155 THR B O 1
ATOM 2553 N N . HIS B 1 156 ? 11.023 9.219 -11.461 1 98.62 156 HIS B N 1
ATOM 2554 C CA . HIS B 1 156 ? 9.938 8.562 -12.18 1 98.62 156 HIS B CA 1
ATOM 2555 C C . HIS B 1 156 ? 10.281 7.113 -12.5 1 98.62 156 HIS B C 1
ATOM 2557 O O . HIS B 1 156 ? 11.367 6.828 -13.008 1 98.62 156 HIS B O 1
ATOM 2563 N N . SER B 1 157 ? 9.32 6.223 -12.266 1 98.44 157 SER B N 1
ATOM 2564 C CA . SER B 1 157 ? 9.664 4.812 -12.422 1 98.44 157 SER B CA 1
ATOM 2565 C C . SER B 1 157 ? 8.594 4.07 -13.211 1 98.44 157 SER B C 1
ATOM 2567 O O . SER B 1 157 ? 8.781 2.91 -13.586 1 98.44 157 SER B O 1
ATOM 2569 N N . GLY B 1 158 ? 7.562 4.594 -13.492 1 98.5 158 GLY B N 1
ATOM 2570 C CA . GLY B 1 158 ? 6.52 3.908 -14.242 1 98.5 158 GLY B CA 1
ATOM 2571 C C . GLY B 1 158 ? 5.184 4.621 -14.195 1 98.5 158 GLY B C 1
ATOM 2572 O O . GLY B 1 158 ? 5.133 5.848 -14.07 1 98.5 158 GLY B O 1
ATOM 2573 N N . ASN B 1 159 ? 4.094 3.809 -14.414 1 98.81 159 ASN B N 1
ATOM 2574 C CA . ASN B 1 159 ? 2.727 4.305 -14.531 1 98.81 159 ASN B CA 1
ATOM 2575 C C . ASN B 1 159 ? 1.854 3.807 -13.383 1 98.81 159 ASN B C 1
ATOM 2577 O O . ASN B 1 159 ? 1.967 2.652 -12.961 1 98.81 159 ASN B O 1
ATOM 2581 N N . GLU B 1 160 ? 1.036 4.738 -12.945 1 98.88 160 GLU B N 1
ATOM 2582 C CA . GLU B 1 160 ? -0.038 4.328 -12.039 1 98.88 160 GLU B CA 1
ATOM 2583 C C . GLU B 1 160 ? -1.278 3.902 -12.82 1 98.88 160 GLU B C 1
ATOM 2585 O O . GLU B 1 160 ? -1.754 4.637 -13.695 1 98.88 160 GLU B O 1
ATOM 2590 N N . MET B 1 161 ? -1.786 2.701 -12.602 1 98.94 161 MET B N 1
ATOM 2591 C CA . MET B 1 161 ? -3.061 2.215 -13.125 1 98.94 161 MET B CA 1
ATOM 2592 C C . MET B 1 161 ? -4.098 2.109 -12.008 1 98.94 161 MET B C 1
ATOM 2594 O O . MET B 1 161 ? -3.77 1.737 -10.883 1 98.94 161 MET B O 1
ATOM 2598 N N . VAL B 1 162 ? -5.371 2.422 -12.352 1 98.88 162 VAL B N 1
ATOM 2599 C CA . VAL B 1 162 ? -6.41 2.43 -11.328 1 98.88 162 VAL B CA 1
ATOM 2600 C C . VAL B 1 162 ? -7.676 1.776 -11.875 1 98.88 162 VAL B C 1
ATOM 2602 O O . VAL B 1 162 ? -7.973 1.879 -13.062 1 98.88 162 VAL B O 1
ATOM 2605 N N . LEU B 1 163 ? -8.375 1.063 -11.086 1 98.81 163 LEU B N 1
ATOM 2606 C CA . LEU B 1 163 ? -9.75 0.617 -11.289 1 98.81 163 LEU B CA 1
ATOM 2607 C C . LEU B 1 163 ? -10.625 1.003 -10.102 1 98.81 163 LEU B C 1
ATOM 2609 O O . LEU B 1 163 ? -10.344 0.622 -8.969 1 98.81 163 LEU B O 1
ATOM 2613 N N . LYS B 1 164 ? -11.648 1.796 -10.297 1 98 164 LYS B N 1
ATOM 2614 C CA . LYS B 1 164 ? -12.578 2.232 -9.266 1 98 164 LYS B CA 1
ATOM 2615 C C . LYS B 1 164 ? -13.836 1.367 -9.258 1 98 164 LYS B C 1
ATOM 2617 O O . LYS B 1 164 ? -14.375 1.033 -10.32 1 98 164 LYS B O 1
ATOM 2622 N N . PHE B 1 165 ? -14.242 1.055 -8.055 1 96.81 165 PHE B N 1
ATOM 2623 C CA . PHE B 1 165 ? -15.445 0.237 -7.938 1 96.81 165 PHE B CA 1
ATOM 2624 C C . PHE B 1 165 ? -16.688 1.112 -7.797 1 96.81 165 PHE B C 1
ATOM 2626 O O . PHE B 1 165 ? -16.625 2.172 -7.168 1 96.81 165 PHE B O 1
ATOM 2633 N N . LYS B 1 166 ? -17.641 0.82 -8.594 1 79.19 166 LYS B N 1
ATOM 2634 C CA . LYS B 1 166 ? -18.875 1.598 -8.547 1 79.19 166 LYS B CA 1
ATOM 2635 C C . LYS B 1 166 ? -19.609 1.377 -7.227 1 79.19 166 LYS B C 1
ATOM 2637 O O . LYS B 1 166 ? -19.625 0.264 -6.695 1 79.19 166 LYS B O 1
ATOM 2642 N N . LYS B 1 167 ? -19.766 2.471 -6.52 1 64.38 167 LYS B N 1
ATOM 2643 C CA . LYS B 1 167 ? -20.641 2.322 -5.371 1 64.38 167 LYS B CA 1
ATOM 2644 C C . LYS B 1 167 ? -22.062 1.943 -5.812 1 64.38 167 LYS B C 1
ATOM 2646 O O . LYS B 1 167 ? -22.594 2.508 -6.773 1 64.38 167 LYS B O 1
ATOM 2651 N N . PRO B 1 168 ? -22.703 0.765 -5.418 1 47.88 168 PRO B N 1
ATOM 2652 C CA . PRO B 1 168 ? -24.094 0.539 -5.816 1 47.88 168 PRO B CA 1
ATOM 2653 C C . PRO B 1 168 ? -24.891 1.835 -5.934 1 47.88 168 PRO B C 1
ATOM 2655 O O . PRO B 1 168 ? -25.703 1.982 -6.848 1 47.88 168 PRO B O 1
ATOM 2658 N N . GLY B 1 169 ? -25.109 2.633 -4.965 1 37.81 169 GLY B N 1
ATOM 2659 C CA . GLY B 1 169 ? -26.109 3.668 -4.836 1 37.81 169 GLY B CA 1
ATOM 2660 C C . GLY B 1 169 ? -25.828 4.895 -5.676 1 37.81 169 GLY B C 1
ATOM 2661 O O . GLY B 1 169 ? -26.5 5.922 -5.539 1 37.81 169 GLY B O 1
ATOM 2662 N N . THR B 1 170 ? -24.719 5.25 -6.094 1 30.03 170 THR B N 1
ATOM 2663 C CA . THR B 1 170 ? -24.828 6.492 -6.855 1 30.03 170 THR B CA 1
ATOM 2664 C C . THR B 1 170 ? -25.531 6.254 -8.188 1 30.03 170 THR B C 1
ATOM 2666 O O . THR B 1 170 ? -24.953 5.637 -9.094 1 30.03 170 THR B O 1
ATOM 2669 N N . LEU B 1 171 ? -26.703 5.934 -8.195 1 25.08 171 LEU B N 1
ATOM 2670 C CA . LEU B 1 171 ? -27.672 6.152 -9.266 1 25.08 171 LEU B CA 1
ATOM 2671 C C . LEU B 1 171 ? -27.672 7.613 -9.703 1 25.08 171 LEU B C 1
ATOM 2673 O O . LEU B 1 171 ? -27.781 8.516 -8.867 1 25.08 171 LEU B O 1
#

Nearest PDB structures (foldseek):
  6tdf-assembly1_A  TM=9.876E-01  e=7.086E-24  Aspergillus fumigatus Af293
  3t90-assembly1_A-2  TM=9.857E-01  e=4.542E-18  Arabidopsis thaliana
  2o28-assembly1_B  TM=9.332E-01  e=1.483E-18  Homo sapiens
  3cxp-assembly1_A-2  TM=9.254E-01  e=2.939E-18  Homo sapiens
  1i21-assembly1_B  TM=9.387E-01  e=1.153E-16  Saccharomyces cerevisiae

InterPro domains:
  IPR000182 GNAT domain [PF00583] (52-154)
  IPR000182 GNAT domain [PS51186] (23-171)
  IPR016181 Acyl-CoA N-acyltransferase [SSF55729] (19-163)
  IPR039143 Glucosamine 6-phosphate N-acetyltransferase-like [PTHR13355] (18-161)

Radius of gyration: 20.43 Å; Cα contacts (8 Å, |Δi|>4): 697; chains: 2; bounding box: 58×60×50 Å

Organism: Yarrowia lipolytica (strain CLIB 122 / E 150) (NCBI:txid284591)

Secondary structure (DSSP, 8-state):
-PPBSS-GGGS-HHHHHTSPTT-EEEE-BGGGGGGTHHHHHTTTS------HHHHHHHHHHHHTTTTTEEEEEEE-TTS-EEEEEEEEEEE-SHHHH-EEEEEEEEEE-GGGTTSSHHHHHHHHHHHHHHHTTEEEEEEEE-GGGHHHHHHTT-EEEEEEEEEEPPPTT--/-PPBSS-GGGS-HHHHHHSPTT-EEEE-BGGGGGGTHHHHHTTTS------HHHHHHHHHHHHTTTTTEEEEEEE-TTS-EEEEEEEEEEE-SHHHH-EEEEEEEEEE-GGGTTSSHHHHHHHHHHHHHHHTTEEEEEEEE-GGGHHHHHHTT-EEEEEEEEEEPPPTT--

Sequence (342 aa):
MDTPLFNAALIPKSVEARLPPGYTIRPLQASDYHRGVLQTLAVLTTVGDISESDFIKRFQYWQDRNDTYYNVVIVNDKDRVVAIGSVVIERKLIHHCASAGHIEDIAVASSEQGKKLGLHLINTLTAIAEQVGAYKVILDCSDKNVPFYEKCGYTHSGNEMVLKFKKPGTLMDTPLFNAALIPKSVEARLPPGYTIRPLQASDYHRGVLQTLAVLTTVGDISESDFIKRFQYWQDRNDTYYNVVIVNDKDRVVAIGSVVIERKLIHHCASAGHIEDIAVASSEQGKKLGLHLINTLTAIAEQVGAYKVILDCSDKNVPFYEKCGYTHSGNEMVLKFKKPGTL

Solvent-accessible surface area (backbone atoms only — not comparable to full-atom values): 18316 Å² total; per-residue (Å²): 132,79,60,53,44,44,73,61,80,58,50,54,66,71,55,54,68,68,47,58,91,58,47,49,68,44,45,38,39,65,68,37,70,80,22,38,45,64,64,17,47,42,72,65,45,69,29,68,88,67,49,71,68,55,50,44,51,52,47,49,54,36,41,78,32,48,86,34,45,49,44,37,30,31,30,40,76,82,65,32,37,40,30,36,32,31,27,40,50,43,80,44,62,52,55,56,52,29,28,38,21,39,49,44,75,68,21,54,22,79,93,55,63,91,68,55,54,65,57,50,50,52,52,41,45,51,47,34,35,48,72,74,52,26,50,31,38,35,36,71,42,47,79,89,47,46,64,59,43,41,74,72,64,31,41,82,67,38,30,24,34,36,37,73,53,79,64,84,75,79,116,131,79,60,53,42,43,72,60,80,55,51,55,65,71,56,55,67,68,46,59,91,58,46,48,70,44,46,38,39,67,69,37,72,80,22,38,44,65,64,18,47,41,72,64,45,70,29,66,88,68,48,70,66,57,50,44,52,52,46,49,55,36,42,79,34,48,85,31,46,48,46,37,30,30,30,40,76,81,66,32,38,39,29,37,32,32,27,40,50,43,83,43,63,52,55,55,51,29,27,39,19,38,49,43,76,68,22,54,21,78,93,56,62,90,69,55,53,65,58,52,50,52,51,40,45,51,49,36,36,48,72,75,54,24,50,31,40,34,36,70,41,46,77,88,48,47,65,60,43,40,75,73,62,30,40,83,67,37,30,23,34,35,36,74,53,79,62,86,76,78,118

pLDDT: mean 95.52, std 10.49, range [24.78, 98.94]